Protein AF-Q46JU5-F1 (afdb_monomer)

Sequence (189 aa):
MKSEDKSQLNIKIDPQLLLKVKAKAIKSGKTLTAFVSELLERSSIQATSDIDILEQRLLRIEKLLNLKDNFHSDKEENSTQSNTIFSDSGAKKYGEVAKELFDLYRIKKKLSMEDALAELSTCLGNYDSQPELVFELLLGNHVLTGLEMTDAYRNGSCGMRSALSDWTNSSLEPLNEAFLNAVEVKNLV

Nearest PDB structures (foldseek):
  4roc-assembly1_A  TM=2.914E-01  e=5.282E+00  Homo sapiens
  7bqq-assembly1_A  TM=2.633E-01  e=4.713E+00  synthetic construct

Mean predicted aligned error: 19.03 Å

Solvent-accessible surface area (backbone atoms only — not comparable to full-atom values): 10827 Å² total; per-residue (Å²): 135,84,80,80,80,77,78,74,80,86,76,85,71,60,66,69,58,53,51,55,51,46,55,51,14,56,76,69,75,40,55,59,66,60,41,49,54,51,49,53,57,50,51,66,62,44,53,60,56,51,47,54,53,47,50,53,50,46,54,51,50,51,52,52,46,60,57,50,62,72,65,66,76,87,76,83,86,83,88,72,91,64,96,43,39,26,38,47,74,23,26,34,51,32,39,51,48,49,24,53,50,50,55,53,51,32,62,73,70,68,47,54,74,66,56,46,50,53,55,40,48,62,42,33,72,79,34,78,56,64,62,67,63,52,49,34,28,56,74,62,79,42,78,44,39,8,58,61,55,31,52,30,54,77,71,69,29,56,26,67,62,53,20,49,25,65,71,66,73,42,87,53,59,72,50,52,51,33,48,59,70,12,44,42,78,87,58,77,121

Structure (mmCIF, N/CA/C/O backbone):
data_AF-Q46JU5-F1
#
_entry.id   AF-Q46JU5-F1
#
loop_
_atom_site.group_PDB
_atom_site.id
_atom_site.type_symbol
_atom_site.label_atom_id
_atom_site.label_alt_id
_atom_site.label_comp_id
_atom_site.label_asym_id
_atom_site.label_entity_id
_atom_site.label_seq_id
_atom_site.pdbx_PDB_ins_code
_atom_site.Cartn_x
_atom_site.Cartn_y
_atom_site.Cartn_z
_atom_site.occupancy
_atom_site.B_iso_or_equiv
_atom_site.auth_seq_id
_atom_site.auth_comp_id
_atom_site.auth_asym_id
_atom_site.auth_atom_id
_atom_site.pdbx_PDB_model_num
ATOM 1 N N . MET A 1 1 ? 34.210 34.906 -60.507 1.00 40.97 1 MET A N 1
ATOM 2 C CA . MET A 1 1 ? 33.537 33.788 -59.810 1.00 40.97 1 MET A CA 1
ATOM 3 C C . MET A 1 1 ? 34.613 33.037 -59.043 1.00 40.97 1 MET A C 1
ATOM 5 O O . MET A 1 1 ? 35.547 32.569 -59.677 1.00 40.97 1 MET A O 1
ATOM 9 N N . LYS A 1 2 ? 34.578 33.059 -57.704 1.00 41.91 2 LYS A N 1
ATOM 10 C CA . LYS A 1 2 ? 35.543 32.331 -56.865 1.00 41.91 2 LYS A CA 1
ATOM 11 C C . LYS A 1 2 ? 35.083 30.878 -56.767 1.00 41.91 2 LYS A C 1
ATOM 13 O O . LYS A 1 2 ? 33.954 30.637 -56.357 1.00 41.91 2 LYS A O 1
ATOM 18 N N . SER A 1 3 ? 35.933 29.953 -57.189 1.00 46.91 3 SER A N 1
ATOM 19 C CA . SER A 1 3 ? 35.745 28.515 -57.012 1.00 46.91 3 SER A CA 1
ATOM 20 C C . SER A 1 3 ? 35.779 28.200 -55.517 1.00 46.91 3 SER A C 1
ATOM 22 O O . SER A 1 3 ? 36.738 28.570 -54.845 1.00 46.91 3 SER A O 1
ATOM 24 N N . GLU A 1 4 ? 34.734 27.573 -54.985 1.00 52.53 4 GLU A N 1
ATOM 25 C CA . GLU A 1 4 ? 34.752 27.040 -53.623 1.00 52.53 4 GLU A CA 1
ATOM 26 C C . GLU A 1 4 ? 35.799 25.924 -53.550 1.00 52.53 4 GLU A C 1
ATOM 28 O O . GLU A 1 4 ? 35.655 24.878 -54.191 1.00 52.53 4 GLU A O 1
ATOM 33 N N . ASP A 1 5 ? 36.872 26.162 -52.796 1.00 52.62 5 ASP A N 1
ATOM 34 C CA . ASP A 1 5 ? 37.862 25.143 -52.464 1.00 52.62 5 ASP A CA 1
ATOM 35 C C . ASP A 1 5 ? 37.171 24.030 -51.668 1.00 52.62 5 ASP A C 1
ATOM 37 O O . ASP A 1 5 ? 36.892 24.153 -50.473 1.00 52.62 5 ASP A O 1
ATOM 41 N N . LYS A 1 6 ? 36.866 22.919 -52.346 1.00 59.16 6 LYS A N 1
ATOM 42 C CA . LYS A 1 6 ? 36.399 21.684 -51.713 1.00 59.16 6 LYS A CA 1
ATOM 43 C C . LYS A 1 6 ? 37.540 21.123 -50.874 1.00 59.16 6 LYS A C 1
ATOM 45 O O . LYS A 1 6 ? 38.373 20.374 -51.379 1.00 59.16 6 LYS A O 1
ATOM 50 N N . SER A 1 7 ? 37.570 21.488 -49.597 1.00 57.09 7 SER A N 1
ATOM 51 C CA . SER A 1 7 ? 38.488 20.919 -48.614 1.00 57.09 7 SER A CA 1
ATOM 52 C C . SER A 1 7 ? 38.233 19.408 -48.531 1.00 57.09 7 SER A C 1
ATOM 54 O O . SER A 1 7 ? 37.231 18.957 -47.975 1.00 57.09 7 SER A O 1
ATOM 56 N N . GLN A 1 8 ? 39.081 18.612 -49.185 1.00 60.97 8 GLN A N 1
ATOM 57 C CA . GLN A 1 8 ? 38.982 17.157 -49.154 1.00 60.97 8 GLN A CA 1
ATOM 58 C C . GLN A 1 8 ? 39.322 16.690 -47.739 1.00 60.97 8 GLN A C 1
ATOM 60 O O . GLN A 1 8 ? 40.445 16.871 -47.268 1.00 60.97 8 GLN A O 1
ATOM 65 N N . LEU A 1 9 ? 38.347 16.095 -47.049 1.00 63.78 9 LEU A N 1
ATOM 66 C CA . LEU A 1 9 ? 38.566 15.476 -45.746 1.00 63.78 9 LEU A CA 1
ATOM 67 C C . LEU A 1 9 ? 39.611 14.364 -45.900 1.00 63.78 9 LEU A C 1
ATOM 69 O O . LEU A 1 9 ? 39.355 13.334 -46.525 1.00 63.78 9 LEU A O 1
ATOM 73 N N . ASN A 1 10 ? 40.801 14.577 -45.339 1.00 68.56 10 ASN A N 1
ATOM 74 C CA . ASN A 1 10 ? 41.878 13.595 -45.364 1.00 68.56 10 ASN A CA 1
ATOM 75 C C . ASN A 1 10 ? 41.636 12.542 -44.274 1.00 68.56 10 ASN A C 1
ATOM 77 O O . ASN A 1 10 ? 42.208 12.590 -43.184 1.00 68.56 10 ASN A O 1
ATOM 81 N N . ILE A 1 11 ? 40.710 11.625 -44.548 1.00 73.19 11 ILE A N 1
ATOM 82 C CA . ILE A 1 11 ? 40.324 10.569 -43.614 1.00 73.19 11 ILE A CA 1
ATOM 83 C C . ILE A 1 11 ? 41.297 9.404 -43.777 1.00 73.19 11 ILE A C 1
ATOM 85 O O . ILE A 1 11 ? 41.299 8.704 -44.790 1.00 73.19 11 ILE A O 1
ATOM 89 N N . LYS A 1 12 ? 42.114 9.164 -42.749 1.00 77.62 12 LYS A N 1
ATOM 90 C CA . LYS A 1 12 ? 42.921 7.945 -42.656 1.00 77.62 12 LYS A CA 1
ATOM 91 C C . LYS A 1 12 ? 42.034 6.806 -42.164 1.00 77.62 12 LYS A C 1
ATOM 93 O O . LYS A 1 12 ? 41.667 6.763 -40.995 1.00 77.62 12 LYS A O 1
ATOM 98 N N . ILE A 1 13 ? 41.686 5.895 -43.067 1.00 77.00 13 ILE A N 1
ATOM 99 C CA . ILE A 1 13 ? 40.949 4.671 -42.738 1.00 77.00 13 ILE A CA 1
ATOM 100 C C . ILE A 1 13 ? 41.967 3.563 -42.472 1.00 77.00 13 ILE A C 1
ATOM 102 O O . ILE A 1 13 ? 42.886 3.370 -43.269 1.00 77.00 13 ILE A O 1
ATOM 106 N N . ASP A 1 14 ? 41.791 2.823 -41.377 1.00 87.06 14 ASP A N 1
ATOM 107 C CA . ASP A 1 14 ? 42.589 1.628 -41.098 1.00 87.06 14 ASP A CA 1
ATOM 108 C C . ASP A 1 14 ? 42.509 0.640 -42.288 1.00 87.06 14 ASP A C 1
ATOM 110 O O . ASP A 1 14 ? 41.406 0.217 -42.666 1.00 87.06 14 ASP A O 1
ATOM 114 N N . PRO A 1 15 ? 43.646 0.252 -42.898 1.00 84.38 15 PRO A N 1
ATOM 115 C CA . PRO A 1 15 ? 43.666 -0.667 -44.033 1.00 84.38 15 PRO A CA 1
ATOM 116 C C . PRO A 1 15 ? 42.968 -2.002 -43.754 1.00 84.38 15 PRO A C 1
ATOM 118 O O . PRO A 1 15 ? 42.310 -2.549 -44.642 1.00 84.38 15 PRO A O 1
ATOM 121 N N . GLN A 1 16 ? 43.062 -2.519 -42.524 1.00 86.31 16 GLN A N 1
ATOM 122 C CA . GLN A 1 16 ? 42.419 -3.781 -42.147 1.00 86.31 16 GLN A CA 1
ATOM 123 C C . GLN A 1 16 ? 40.895 -3.647 -42.121 1.00 86.31 16 GLN A C 1
ATOM 125 O O . GLN A 1 16 ? 40.173 -4.531 -42.597 1.00 86.31 16 GLN A O 1
ATOM 130 N N . LEU A 1 17 ? 40.393 -2.517 -41.627 1.00 82.88 17 LEU A N 1
ATOM 131 C CA . LEU A 1 17 ? 38.973 -2.193 -41.668 1.00 82.88 17 LEU A CA 1
ATOM 132 C C . LEU A 1 17 ? 38.475 -2.065 -43.114 1.00 82.88 17 LEU A C 1
ATOM 134 O O . LEU A 1 17 ? 37.464 -2.672 -43.471 1.00 82.88 17 LEU A O 1
ATOM 138 N N . LEU A 1 18 ? 39.214 -1.356 -43.973 1.00 83.81 18 LEU A N 1
ATOM 139 C CA . LEU A 1 18 ? 38.848 -1.175 -45.380 1.00 83.81 18 LEU A CA 1
ATOM 140 C C . LEU A 1 18 ? 38.755 -2.512 -46.133 1.00 83.81 18 LEU A C 1
ATOM 142 O O . LEU A 1 18 ? 37.824 -2.718 -46.914 1.00 83.81 18 LEU A O 1
ATOM 146 N N . LEU A 1 19 ? 39.683 -3.440 -45.880 1.00 85.62 19 LEU A N 1
ATOM 147 C CA . LEU A 1 19 ? 39.658 -4.784 -46.465 1.00 85.62 19 LEU A CA 1
ATOM 148 C C . LEU A 1 19 ? 38.430 -5.583 -46.016 1.00 85.62 19 LEU A C 1
ATOM 150 O O . LEU A 1 19 ? 37.758 -6.201 -46.845 1.00 85.62 19 LEU A O 1
ATOM 154 N N . LYS A 1 20 ? 38.088 -5.530 -44.724 1.00 86.00 20 LYS A N 1
ATOM 155 C CA . LYS A 1 20 ? 36.900 -6.208 -44.183 1.00 86.00 20 LYS A CA 1
AT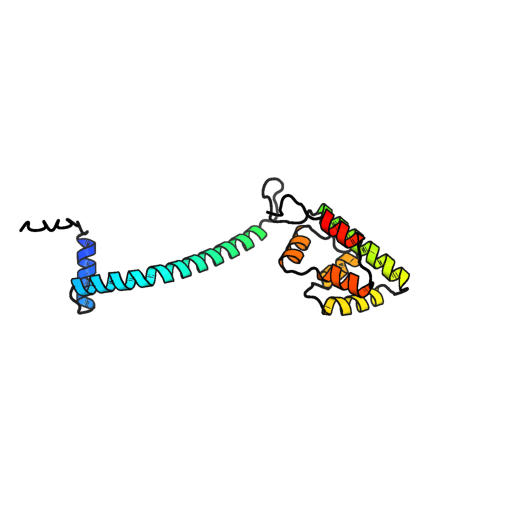OM 156 C C . LYS A 1 20 ? 35.606 -5.663 -44.785 1.00 86.00 20 LYS A C 1
ATOM 158 O O . LYS A 1 20 ? 34.723 -6.446 -45.135 1.00 86.00 20 LYS A O 1
ATOM 163 N N . VAL A 1 21 ? 35.494 -4.342 -44.934 1.00 84.81 21 VAL A N 1
ATOM 164 C CA . VAL A 1 21 ? 34.307 -3.706 -45.527 1.00 84.81 21 VAL A CA 1
ATOM 165 C C . VAL A 1 21 ? 34.204 -4.042 -47.017 1.00 84.81 21 VAL A C 1
ATOM 167 O O . VAL A 1 21 ? 33.133 -4.436 -47.469 1.00 84.81 21 VAL A O 1
ATOM 170 N N . LYS A 1 22 ? 35.314 -4.005 -47.767 1.00 84.62 22 LYS A N 1
ATOM 171 C CA . LYS A 1 22 ? 35.347 -4.430 -49.179 1.00 84.62 22 LYS A CA 1
ATOM 172 C C . LYS A 1 22 ? 34.913 -5.880 -49.361 1.00 84.62 22 LYS A C 1
ATOM 174 O O . LYS A 1 22 ? 34.081 -6.159 -50.218 1.00 84.62 22 LYS A O 1
ATOM 179 N N . ALA A 1 23 ? 35.417 -6.796 -48.537 1.00 86.25 23 ALA A N 1
ATOM 180 C CA . ALA A 1 23 ? 35.031 -8.203 -48.606 1.00 86.25 23 ALA A CA 1
ATOM 181 C C . ALA A 1 23 ? 33.529 -8.406 -48.341 1.00 86.25 23 ALA A C 1
ATOM 183 O O . ALA A 1 23 ? 32.884 -9.205 -49.019 1.00 86.25 23 ALA A O 1
ATOM 184 N N . LYS A 1 24 ? 32.950 -7.665 -47.387 1.00 85.00 24 LYS A N 1
ATOM 185 C CA . LYS A 1 24 ? 31.506 -7.699 -47.107 1.00 85.00 24 LYS A CA 1
ATOM 186 C C . LYS A 1 24 ? 30.670 -7.069 -48.232 1.00 85.00 24 LYS A C 1
ATOM 188 O O . LYS A 1 24 ? 29.631 -7.626 -48.582 1.00 85.00 24 LYS A O 1
ATOM 193 N N . ALA A 1 25 ? 31.138 -5.980 -48.840 1.00 86.56 25 ALA A N 1
ATOM 194 C CA . ALA A 1 25 ? 30.485 -5.358 -49.995 1.00 86.56 25 ALA A CA 1
ATOM 195 C C . ALA A 1 25 ? 30.438 -6.318 -51.199 1.00 86.56 25 ALA A C 1
ATOM 197 O O . ALA A 1 25 ? 29.382 -6.533 -51.787 1.00 86.56 25 ALA A O 1
ATOM 198 N N . ILE A 1 26 ? 31.551 -7.004 -51.484 1.00 85.06 26 ILE A N 1
ATOM 199 C CA . ILE A 1 26 ? 31.620 -8.020 -52.547 1.00 85.06 26 ILE A CA 1
ATOM 200 C C . ILE A 1 26 ? 30.669 -9.187 -52.254 1.00 85.06 26 ILE A C 1
ATOM 202 O O . ILE A 1 26 ? 29.898 -9.579 -53.124 1.00 85.06 26 ILE A O 1
ATOM 206 N N . LYS A 1 27 ? 30.666 -9.712 -51.019 1.00 85.88 27 LYS A N 1
ATOM 207 C CA . LYS A 1 27 ? 29.760 -10.805 -50.614 1.00 85.88 27 LYS A CA 1
ATOM 208 C C . LYS A 1 27 ? 28.276 -10.446 -50.725 1.00 85.88 27 LYS A C 1
ATOM 210 O O . LYS A 1 27 ? 27.457 -11.335 -50.908 1.00 85.88 27 LYS A O 1
ATOM 215 N N . SER A 1 28 ? 27.939 -9.167 -50.596 1.00 81.12 28 SER A N 1
ATOM 216 C CA . SER A 1 28 ? 26.569 -8.658 -50.735 1.00 81.12 28 SER A CA 1
ATOM 217 C C . SER A 1 28 ? 26.228 -8.208 -52.160 1.00 81.12 28 SER A C 1
ATOM 219 O O . SER A 1 28 ? 25.103 -7.776 -52.396 1.00 81.12 28 SER A O 1
ATOM 221 N N . GLY A 1 29 ? 27.166 -8.317 -53.110 1.00 87.06 29 GLY A N 1
ATOM 222 C CA . GLY A 1 29 ? 26.963 -7.943 -54.512 1.00 87.06 29 GLY A CA 1
ATOM 223 C C . GLY A 1 29 ? 26.845 -6.434 -54.753 1.00 87.06 29 GLY A C 1
ATOM 224 O O . GLY A 1 29 ? 26.346 -6.025 -55.798 1.00 87.06 29 GLY A O 1
ATOM 225 N N . LYS A 1 30 ? 27.272 -5.598 -53.797 1.00 84.88 30 LYS A N 1
ATOM 226 C CA . LYS A 1 30 ? 27.125 -4.135 -53.848 1.00 84.88 30 LYS A CA 1
ATOM 227 C C . LYS A 1 30 ? 28.470 -3.444 -54.054 1.00 84.88 30 LYS A C 1
ATOM 229 O O . LYS A 1 30 ? 29.525 -3.951 -53.668 1.00 84.88 30 LYS A O 1
ATOM 234 N N . THR A 1 31 ? 28.439 -2.246 -54.636 1.00 86.94 31 THR A N 1
ATOM 235 C CA . THR A 1 31 ? 29.620 -1.375 -54.664 1.00 86.94 31 THR A CA 1
ATOM 236 C C . THR A 1 31 ? 29.968 -0.931 -53.245 1.00 86.94 31 THR A C 1
ATOM 238 O O . THR A 1 31 ? 29.098 -0.816 -52.381 1.00 86.94 31 THR A O 1
ATOM 241 N N . LEU A 1 32 ? 31.254 -0.676 -52.987 1.00 82.12 32 LEU A N 1
ATOM 242 C CA . LEU A 1 32 ? 31.729 -0.280 -51.657 1.00 82.12 32 LEU A CA 1
ATOM 243 C C . LEU A 1 32 ? 31.001 0.965 -51.131 1.00 82.12 32 LEU A C 1
ATOM 245 O O . LEU A 1 32 ? 30.663 1.024 -49.955 1.00 82.12 32 LEU A O 1
ATOM 249 N N . THR A 1 33 ? 30.742 1.935 -52.007 1.00 83.75 33 THR A N 1
ATOM 250 C CA . THR A 1 33 ? 30.019 3.164 -51.675 1.00 83.75 33 THR A CA 1
ATOM 251 C C . THR A 1 33 ? 28.576 2.876 -51.283 1.00 83.75 33 THR A C 1
ATOM 253 O O . THR A 1 33 ? 28.163 3.294 -50.210 1.00 83.75 33 THR A O 1
ATOM 256 N N . ALA A 1 34 ? 27.844 2.093 -52.081 1.00 82.12 34 ALA A N 1
ATOM 257 C CA . ALA A 1 34 ? 26.463 1.722 -51.770 1.00 82.12 34 ALA A CA 1
ATOM 258 C C . ALA A 1 34 ? 26.362 0.914 -50.467 1.00 82.12 34 ALA A C 1
ATOM 260 O O . ALA A 1 34 ? 25.472 1.155 -49.658 1.00 82.12 34 ALA A O 1
ATOM 261 N N . PHE A 1 35 ? 27.303 -0.007 -50.237 1.00 86.12 35 PHE A N 1
ATOM 262 C CA . PHE A 1 35 ? 27.352 -0.801 -49.012 1.00 86.12 35 PHE A CA 1
ATOM 263 C C . PHE A 1 35 ? 27.611 0.065 -47.773 1.00 86.12 35 PHE A C 1
ATOM 265 O O . PHE A 1 35 ? 26.971 -0.131 -46.748 1.00 86.12 35 PHE A O 1
ATOM 272 N N . VAL A 1 36 ? 28.532 1.030 -47.857 1.00 82.62 36 VAL A N 1
ATOM 273 C CA . VAL A 1 36 ? 28.831 1.940 -46.741 1.00 82.62 36 VAL A CA 1
ATOM 274 C C . VAL A 1 36 ? 27.671 2.901 -46.485 1.00 82.62 36 VAL A C 1
ATOM 276 O O . VAL A 1 36 ? 27.310 3.085 -45.328 1.00 82.62 36 VAL A O 1
ATOM 279 N N . SER A 1 37 ? 27.058 3.465 -47.529 1.00 83.56 37 SER A N 1
ATOM 280 C CA . SER A 1 37 ? 25.881 4.334 -47.391 1.00 83.56 37 SER A CA 1
ATOM 281 C C . SER A 1 37 ? 24.721 3.612 -46.706 1.00 83.56 37 SER A C 1
ATOM 283 O O . SER A 1 37 ? 24.177 4.124 -45.735 1.00 83.56 37 SER A O 1
ATOM 285 N N . GLU A 1 38 ? 24.416 2.382 -47.122 1.00 80.62 38 GLU A N 1
ATOM 286 C CA . GLU A 1 38 ? 23.371 1.572 -46.489 1.00 80.62 38 GLU A CA 1
ATOM 287 C C . GLU A 1 38 ? 23.719 1.197 -45.041 1.00 80.62 38 GLU A C 1
ATOM 289 O O . GLU A 1 38 ? 22.843 1.146 -44.180 1.00 80.62 38 GLU A O 1
ATOM 294 N N . LEU A 1 39 ? 24.993 0.925 -44.748 1.00 81.50 39 LEU A N 1
ATOM 295 C CA . LEU A 1 39 ? 25.436 0.595 -43.393 1.00 81.50 39 LEU A CA 1
ATOM 296 C C . LEU A 1 39 ? 25.278 1.801 -42.459 1.00 81.50 39 LEU A C 1
ATOM 298 O O . LEU A 1 39 ? 24.794 1.631 -41.344 1.00 81.50 39 LEU A O 1
ATOM 302 N N . LEU A 1 40 ? 25.611 3.003 -42.939 1.00 78.69 40 LEU A N 1
ATOM 303 C CA . LEU A 1 40 ? 25.413 4.257 -42.211 1.00 78.69 40 LEU A CA 1
ATOM 304 C C . LEU A 1 40 ? 23.920 4.549 -41.982 1.00 78.69 40 LEU A C 1
ATOM 306 O O . LEU A 1 40 ? 23.529 4.833 -40.850 1.00 78.69 40 LEU A O 1
ATOM 310 N N . GLU A 1 41 ? 23.080 4.384 -43.007 1.00 77.06 41 GLU A N 1
ATOM 311 C CA . GLU A 1 41 ? 21.622 4.553 -42.904 1.00 77.06 41 GLU A CA 1
ATOM 312 C C . GLU A 1 41 ? 20.986 3.558 -41.923 1.00 77.06 41 GLU A C 1
ATOM 314 O O . GLU A 1 41 ? 20.195 3.952 -41.067 1.00 77.06 41 GLU A O 1
ATOM 319 N N . ARG A 1 42 ? 21.377 2.277 -41.969 1.00 68.06 42 ARG A N 1
ATOM 320 C CA . ARG A 1 42 ? 20.890 1.263 -41.018 1.00 68.06 42 ARG A CA 1
ATOM 321 C C . ARG A 1 42 ? 21.351 1.544 -39.592 1.00 68.06 42 ARG A C 1
ATOM 323 O O . ARG A 1 42 ? 20.547 1.451 -38.670 1.00 68.06 42 ARG A O 1
ATOM 330 N N . SER A 1 43 ? 22.615 1.926 -39.399 1.00 60.53 43 SER A N 1
ATOM 331 C CA . SER A 1 43 ? 23.149 2.223 -38.063 1.00 60.53 43 SER A CA 1
ATOM 332 C C . SER A 1 43 ? 22.481 3.431 -37.395 1.00 60.53 43 SER A C 1
ATOM 334 O O . SER A 1 43 ? 22.349 3.445 -36.175 1.00 60.53 43 SER A O 1
ATOM 336 N N . SER A 1 44 ? 21.982 4.397 -38.177 1.00 56.22 44 SER A N 1
ATOM 337 C CA . SER A 1 44 ? 21.218 5.539 -37.658 1.00 56.22 44 SER A CA 1
ATOM 338 C C . SER A 1 44 ? 19.849 5.147 -37.092 1.00 56.22 44 SER A C 1
ATOM 340 O O . SER A 1 44 ? 19.355 5.829 -36.201 1.00 56.22 44 SER A O 1
ATOM 342 N N . ILE A 1 45 ? 19.225 4.089 -37.616 1.00 53.88 45 ILE A N 1
ATOM 343 C CA . ILE A 1 45 ? 17.891 3.624 -37.194 1.00 53.88 45 ILE A CA 1
ATOM 344 C C . ILE A 1 45 ? 18.009 2.648 -36.014 1.00 53.88 45 ILE A C 1
ATOM 346 O O . ILE A 1 45 ? 17.108 2.545 -35.190 1.00 53.88 45 ILE A O 1
ATOM 350 N N . GLN A 1 46 ? 19.138 1.943 -35.920 1.00 53.41 46 GLN A N 1
ATOM 351 C CA . GLN A 1 46 ? 19.370 0.902 -34.921 1.00 53.41 46 GLN A CA 1
ATOM 352 C C . GLN A 1 46 ? 19.901 1.450 -33.590 1.00 53.41 46 GLN A C 1
ATOM 354 O O . GLN A 1 46 ? 19.647 0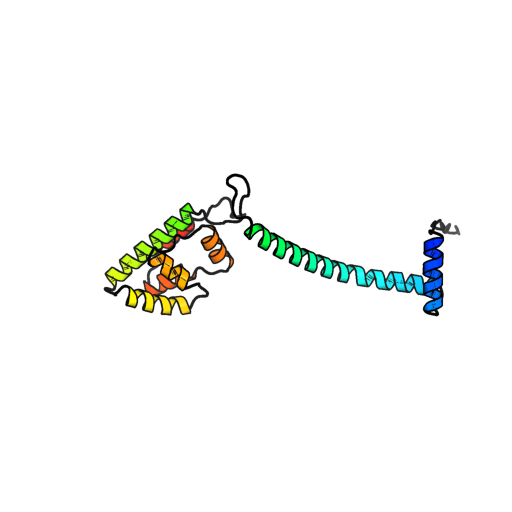.866 -32.542 1.00 53.41 46 GLN A O 1
ATOM 359 N N . ALA A 1 47 ? 20.577 2.606 -33.610 1.00 55.28 47 ALA A N 1
ATOM 360 C CA . ALA A 1 47 ? 21.093 3.239 -32.399 1.00 55.28 47 ALA A CA 1
ATOM 361 C C . ALA A 1 47 ? 19.983 3.578 -31.390 1.00 55.28 47 ALA A C 1
ATOM 363 O O . ALA A 1 47 ? 20.169 3.355 -30.202 1.00 55.28 47 ALA A O 1
ATOM 364 N N . THR A 1 48 ? 18.822 4.060 -31.840 1.00 57.88 48 THR A N 1
ATOM 365 C CA . THR A 1 48 ? 17.701 4.385 -30.942 1.00 57.88 48 THR A CA 1
ATOM 366 C C . THR A 1 48 ? 17.056 3.130 -30.360 1.00 57.88 48 THR A C 1
ATOM 368 O O . THR A 1 48 ? 16.856 3.058 -29.154 1.00 57.88 48 THR A O 1
ATOM 371 N N . SER A 1 49 ? 16.825 2.095 -31.176 1.00 60.88 49 SER A N 1
ATOM 372 C CA . SER A 1 49 ? 16.251 0.835 -30.684 1.00 60.88 49 SER A CA 1
ATOM 373 C C . SER A 1 49 ? 17.190 0.078 -29.744 1.00 60.88 49 SER A C 1
ATOM 375 O O . SER A 1 49 ? 16.741 -0.549 -28.790 1.00 60.88 49 SER A O 1
ATOM 377 N N . ASP A 1 50 ? 18.498 0.120 -30.006 1.00 61.16 50 ASP A N 1
ATOM 378 C CA . ASP A 1 50 ? 19.488 -0.540 -29.155 1.00 61.16 50 ASP A CA 1
ATOM 379 C C . ASP A 1 50 ? 19.651 0.198 -27.820 1.00 61.16 50 ASP A C 1
ATOM 381 O O . ASP A 1 50 ? 19.850 -0.461 -26.799 1.00 61.16 50 ASP A O 1
ATOM 385 N N . ILE A 1 51 ? 19.505 1.532 -27.804 1.00 68.81 51 ILE A N 1
ATOM 386 C CA . ILE A 1 51 ? 19.439 2.333 -26.571 1.00 68.81 51 ILE A CA 1
ATOM 387 C C . ILE A 1 51 ? 18.219 1.924 -25.744 1.00 68.81 51 ILE A C 1
ATOM 389 O O . ILE A 1 51 ? 18.393 1.600 -24.574 1.00 68.81 51 ILE A O 1
ATOM 393 N N . ASP A 1 52 ? 17.032 1.813 -26.343 1.00 69.38 52 ASP A N 1
ATOM 394 C CA . ASP A 1 52 ? 15.823 1.388 -25.622 1.00 69.38 52 ASP A CA 1
ATOM 395 C C . ASP A 1 52 ? 15.976 -0.028 -25.032 1.00 69.38 52 ASP A C 1
ATOM 397 O O . ASP A 1 52 ? 15.569 -0.310 -23.903 1.00 69.38 52 ASP A O 1
ATOM 401 N N . ILE A 1 53 ? 16.609 -0.944 -25.774 1.00 74.88 53 ILE A N 1
ATOM 402 C CA . ILE A 1 53 ? 16.900 -2.304 -25.297 1.00 74.88 53 ILE A CA 1
ATOM 403 C C . ILE A 1 53 ? 17.931 -2.275 -24.162 1.00 74.88 53 ILE A C 1
ATOM 405 O O . ILE A 1 53 ? 17.808 -3.034 -23.197 1.00 74.88 53 ILE A O 1
ATOM 409 N N . LEU A 1 54 ? 18.957 -1.430 -24.263 1.00 71.06 54 LEU A N 1
ATOM 410 C CA . LEU A 1 54 ? 19.961 -1.239 -23.218 1.00 71.06 54 LEU A CA 1
ATOM 411 C C . LEU A 1 54 ? 19.333 -0.648 -21.959 1.00 71.06 54 LEU A C 1
ATOM 413 O O . LEU A 1 54 ? 19.562 -1.201 -20.889 1.00 71.06 54 LEU A O 1
ATOM 417 N N . GLU A 1 55 ? 18.487 0.372 -22.082 1.00 71.81 55 GLU A N 1
ATOM 418 C CA . GLU A 1 55 ? 17.730 0.965 -20.977 1.00 71.81 55 GLU A CA 1
ATOM 419 C C . GLU A 1 55 ? 16.817 -0.064 -20.312 1.00 71.81 55 GLU A C 1
ATOM 421 O O . GLU A 1 55 ? 16.851 -0.219 -19.095 1.00 71.81 55 GLU A O 1
ATOM 426 N N . GLN A 1 56 ? 16.074 -0.862 -21.086 1.00 69.50 56 GLN A N 1
ATOM 427 C CA . GLN A 1 56 ? 15.246 -1.937 -20.531 1.00 69.50 56 GLN A CA 1
ATOM 428 C C . GLN A 1 56 ? 16.068 -3.015 -19.817 1.00 69.50 56 GLN A C 1
ATOM 430 O O . GLN A 1 56 ? 15.632 -3.571 -18.803 1.00 69.50 56 GLN A O 1
ATOM 435 N N . ARG A 1 57 ? 17.256 -3.346 -20.334 1.00 77.00 57 ARG A N 1
ATOM 436 C CA . ARG A 1 57 ? 18.174 -4.283 -19.672 1.00 77.00 57 ARG A CA 1
ATOM 437 C C . ARG A 1 57 ? 18.763 -3.680 -18.404 1.00 77.00 57 ARG A C 1
ATOM 439 O O . ARG A 1 57 ? 18.888 -4.410 -17.424 1.00 77.00 57 ARG A O 1
ATOM 446 N N . LEU A 1 58 ? 19.071 -2.388 -18.405 1.00 76.62 58 LEU A N 1
ATOM 447 C CA . LEU A 1 58 ? 19.590 -1.659 -17.252 1.00 76.62 58 LEU A CA 1
ATOM 448 C C . LEU A 1 58 ? 18.526 -1.584 -16.151 1.00 76.62 58 LEU A C 1
ATOM 450 O O . LEU A 1 58 ? 18.791 -2.026 -15.043 1.00 76.62 58 LEU A O 1
ATOM 454 N N . LEU A 1 59 ? 17.283 -1.241 -16.499 1.00 6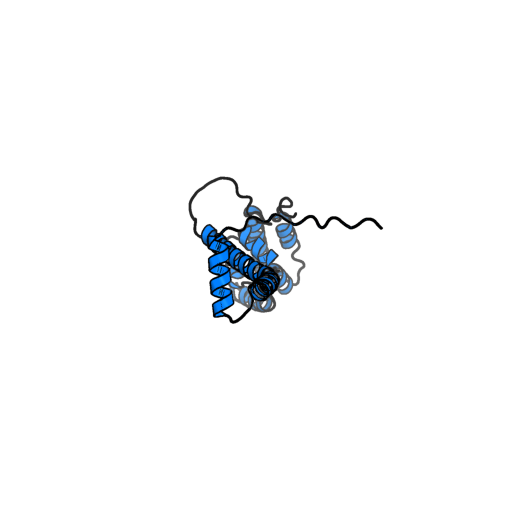9.88 59 LEU A N 1
ATOM 455 C CA . LEU A 1 59 ? 16.111 -1.302 -15.615 1.00 69.88 59 LEU A CA 1
ATOM 456 C C . LEU A 1 59 ? 15.879 -2.696 -15.015 1.00 69.88 59 LEU A C 1
ATOM 458 O O . LEU A 1 59 ? 15.521 -2.825 -13.845 1.00 69.88 59 LEU A O 1
ATOM 462 N N . ARG A 1 60 ? 16.064 -3.771 -15.794 1.00 77.12 60 ARG A N 1
ATOM 463 C CA . ARG A 1 60 ? 15.975 -5.145 -15.262 1.00 77.12 60 ARG A CA 1
ATOM 464 C C . ARG A 1 60 ? 17.111 -5.462 -14.295 1.00 77.12 60 ARG A C 1
ATOM 466 O O . ARG A 1 60 ? 16.864 -6.130 -13.294 1.00 77.12 60 ARG A O 1
ATOM 473 N N . ILE A 1 61 ? 18.329 -5.019 -14.597 1.00 76.06 61 ILE A N 1
ATOM 474 C CA . ILE A 1 61 ? 19.499 -5.220 -13.736 1.00 76.06 61 ILE A CA 1
ATOM 475 C C . ILE A 1 61 ? 19.350 -4.415 -12.442 1.00 76.06 61 ILE A C 1
ATOM 477 O O . ILE A 1 61 ? 19.570 -4.976 -11.379 1.00 76.06 61 ILE A O 1
ATOM 481 N N . GLU A 1 62 ? 18.899 -3.164 -12.504 1.00 70.25 62 GLU A N 1
ATOM 482 C CA . GLU A 1 62 ? 18.601 -2.333 -11.332 1.00 70.25 62 GLU A CA 1
ATOM 483 C C . GLU A 1 62 ? 17.508 -2.949 -10.462 1.00 70.25 62 GLU A C 1
ATOM 485 O O . GLU A 1 62 ? 17.681 -3.057 -9.254 1.00 70.25 62 GLU A O 1
ATOM 490 N N . LYS A 1 63 ? 16.413 -3.447 -11.055 1.00 71.25 63 LYS A N 1
ATOM 491 C CA . LYS A 1 63 ? 15.391 -4.189 -10.299 1.00 71.25 63 LYS A CA 1
ATOM 492 C C . LYS A 1 63 ? 15.969 -5.428 -9.620 1.00 71.25 63 LYS A C 1
ATOM 494 O O . LYS A 1 63 ? 15.641 -5.692 -8.471 1.00 71.25 63 LYS A O 1
ATOM 499 N N . LEU A 1 64 ? 16.825 -6.184 -10.308 1.00 70.50 64 LEU A N 1
ATOM 500 C CA . LEU A 1 64 ? 17.484 -7.360 -9.733 1.00 70.50 64 LEU A CA 1
ATOM 501 C C . LEU A 1 64 ? 18.485 -6.995 -8.632 1.00 70.50 64 LEU A C 1
ATOM 503 O O . LEU A 1 64 ? 18.607 -7.753 -7.678 1.00 70.50 64 LEU A O 1
ATOM 507 N N . LEU A 1 65 ? 19.183 -5.866 -8.748 1.00 67.69 65 LEU A N 1
ATOM 508 C CA . LEU A 1 65 ? 20.103 -5.368 -7.726 1.00 67.69 65 LEU A CA 1
ATOM 509 C C . LEU A 1 65 ? 19.346 -4.838 -6.508 1.00 67.69 65 LEU A C 1
ATOM 511 O O . LEU A 1 65 ? 19.647 -5.285 -5.413 1.00 67.69 65 LEU A O 1
ATOM 515 N N . ASN A 1 66 ? 18.281 -4.052 -6.687 1.00 61.81 66 ASN A N 1
ATOM 516 C CA . ASN A 1 66 ? 17.402 -3.629 -5.589 1.00 61.81 66 ASN A CA 1
ATOM 517 C C . ASN A 1 66 ? 16.731 -4.823 -4.886 1.00 61.81 66 ASN A C 1
ATOM 519 O O . ASN A 1 66 ? 16.512 -4.795 -3.682 1.00 61.81 66 ASN A O 1
ATOM 523 N N . LEU A 1 67 ? 16.430 -5.905 -5.614 1.00 56.16 67 LEU A N 1
ATOM 524 C CA . LEU A 1 67 ? 15.963 -7.159 -5.012 1.00 56.16 67 LEU A CA 1
ATOM 525 C C . LEU A 1 67 ? 17.083 -7.926 -4.296 1.00 56.16 67 LEU A C 1
ATOM 527 O O . LEU A 1 67 ? 16.793 -8.678 -3.373 1.00 56.16 67 LEU A O 1
ATOM 531 N N . LYS A 1 68 ? 18.345 -7.765 -4.710 1.00 50.84 68 LYS A N 1
ATOM 532 C CA . LYS A 1 68 ? 19.508 -8.414 -4.090 1.00 50.84 68 LYS A CA 1
ATOM 533 C C . LYS A 1 68 ? 20.022 -7.646 -2.870 1.00 50.84 68 LYS A C 1
ATOM 535 O O . LYS A 1 68 ? 20.498 -8.280 -1.933 1.00 50.84 68 LYS A O 1
ATOM 540 N N . ASP A 1 69 ? 19.853 -6.329 -2.842 1.00 50.12 69 ASP A N 1
ATOM 541 C CA . ASP A 1 69 ? 20.116 -5.488 -1.672 1.00 50.12 69 ASP A CA 1
ATOM 542 C C . ASP A 1 69 ? 19.109 -5.775 -0.543 1.00 50.12 69 ASP A C 1
ATOM 544 O O . ASP A 1 69 ? 19.463 -5.693 0.629 1.00 50.12 69 ASP A O 1
ATOM 548 N N . ASN A 1 70 ? 17.919 -6.295 -0.874 1.00 46.41 70 ASN A N 1
ATOM 549 C CA . ASN A 1 70 ? 16.973 -6.861 0.099 1.00 46.41 70 ASN A CA 1
ATOM 550 C C . ASN A 1 70 ? 17.387 -8.244 0.659 1.00 46.41 70 ASN A C 1
ATOM 552 O O . ASN A 1 70 ? 16.675 -8.795 1.495 1.00 46.41 70 ASN A O 1
ATOM 556 N N . PHE A 1 71 ? 18.513 -8.825 0.219 1.00 44.38 71 PHE A N 1
ATOM 557 C CA . PHE A 1 71 ? 19.050 -10.095 0.740 1.00 44.38 71 PHE A CA 1
ATOM 558 C C . PHE A 1 71 ? 20.321 -9.942 1.587 1.00 44.38 71 PHE A C 1
ATOM 560 O O . PHE A 1 71 ? 20.820 -10.946 2.101 1.00 44.38 71 PHE A O 1
ATOM 567 N N . HIS A 1 72 ? 20.830 -8.725 1.802 1.00 39.56 72 HIS A N 1
ATOM 568 C CA . HIS A 1 72 ? 21.830 -8.488 2.844 1.00 39.56 72 HIS A CA 1
ATOM 569 C C . HIS A 1 72 ? 21.153 -8.108 4.161 1.00 39.56 72 HIS A C 1
ATOM 571 O O . HIS A 1 72 ? 21.198 -6.970 4.617 1.00 39.56 72 HIS A O 1
ATOM 577 N N . SER A 1 73 ? 20.552 -9.123 4.787 1.00 45.41 73 SER A N 1
ATOM 578 C CA . SER A 1 73 ? 20.417 -9.130 6.240 1.00 45.41 73 SER A CA 1
ATOM 579 C C . SER A 1 73 ? 21.817 -9.147 6.857 1.00 45.41 73 SER A C 1
ATOM 581 O O . SER A 1 73 ? 22.712 -9.848 6.376 1.00 45.41 73 SER A O 1
ATOM 583 N N . ASP A 1 74 ? 21.950 -8.386 7.937 1.00 44.44 74 ASP A N 1
ATOM 584 C CA . ASP A 1 74 ? 23.036 -8.400 8.913 1.00 44.44 74 ASP A CA 1
ATOM 585 C C . ASP A 1 74 ? 24.268 -7.559 8.547 1.00 44.44 74 ASP A C 1
ATOM 587 O O . ASP A 1 74 ? 25.343 -8.070 8.224 1.00 44.44 74 ASP A O 1
ATOM 591 N N . LYS A 1 75 ? 24.140 -6.240 8.727 1.00 38.16 75 LYS A N 1
ATOM 592 C CA . LYS A 1 75 ? 25.077 -5.494 9.580 1.00 38.16 75 LYS A CA 1
ATOM 593 C C . LYS A 1 75 ? 24.507 -4.148 10.008 1.00 38.16 75 LYS A C 1
ATOM 595 O O . LYS A 1 75 ? 24.003 -3.372 9.206 1.00 38.16 75 LYS A O 1
ATOM 600 N N . GLU A 1 76 ? 24.606 -3.945 11.311 1.00 40.75 76 GLU A N 1
ATOM 601 C CA . GLU A 1 76 ? 24.285 -2.743 12.057 1.00 40.75 76 GLU A CA 1
ATOM 602 C C . GLU A 1 76 ? 24.908 -1.473 11.465 1.00 40.75 76 GLU A C 1
ATOM 604 O O . GLU A 1 76 ? 26.026 -1.475 10.953 1.00 40.75 76 GLU A O 1
ATOM 609 N N . GLU A 1 77 ? 24.162 -0.392 11.682 1.00 47.38 77 GLU A N 1
ATOM 610 C CA . GLU A 1 77 ? 24.616 0.986 11.834 1.00 47.38 77 GLU A CA 1
ATOM 611 C C . GLU A 1 77 ? 25.261 1.701 10.631 1.00 47.38 77 GLU A C 1
ATOM 613 O O . GLU A 1 77 ? 26.417 1.514 10.259 1.00 47.38 77 GLU A O 1
ATOM 618 N N . ASN A 1 78 ? 24.504 2.721 10.213 1.00 38.84 78 ASN A N 1
ATOM 619 C CA . ASN A 1 78 ? 24.902 3.985 9.596 1.00 38.84 78 ASN A CA 1
ATOM 620 C C . ASN A 1 78 ? 24.682 4.134 8.087 1.00 38.84 78 ASN A C 1
ATOM 622 O O . ASN A 1 78 ? 25.348 3.548 7.240 1.00 38.84 78 ASN A O 1
ATOM 626 N N . SER A 1 79 ? 23.844 5.130 7.791 1.00 39.34 79 SER A N 1
ATOM 627 C CA . SER A 1 79 ? 23.785 5.886 6.539 1.00 39.34 79 SER A CA 1
ATOM 628 C C . SER A 1 79 ? 23.292 5.137 5.306 1.00 39.34 79 SER A C 1
ATOM 630 O O . SER A 1 79 ? 23.995 4.947 4.321 1.00 39.34 79 SER A O 1
ATOM 632 N N . THR A 1 80 ? 21.997 4.866 5.276 1.00 36.62 80 THR A N 1
ATOM 633 C CA . THR A 1 80 ? 21.245 5.127 4.049 1.00 36.62 80 THR A CA 1
ATOM 634 C C . THR A 1 80 ? 19.883 5.623 4.470 1.00 36.62 80 THR A C 1
ATOM 636 O O . THR A 1 80 ? 19.146 4.953 5.184 1.00 36.62 80 THR A O 1
ATOM 639 N N . GLN A 1 81 ? 19.606 6.864 4.102 1.00 45.69 81 GLN A N 1
ATOM 640 C CA . GLN A 1 81 ? 18.315 7.517 4.215 1.00 45.69 81 GLN A CA 1
ATOM 641 C C . GLN A 1 81 ? 17.359 6.717 3.322 1.00 45.69 81 GLN A C 1
ATOM 643 O O . GLN A 1 81 ? 17.204 6.998 2.136 1.00 45.69 81 GLN A O 1
ATOM 648 N N . SER A 1 82 ? 16.863 5.597 3.849 1.00 44.84 82 SER A N 1
ATOM 649 C CA . SER A 1 82 ? 15.952 4.732 3.124 1.00 44.84 82 SER A CA 1
ATOM 650 C C . SER A 1 82 ? 14.649 5.495 2.956 1.00 44.84 82 SER A C 1
ATOM 652 O O . SER A 1 82 ? 14.276 6.319 3.787 1.00 44.84 82 SER A O 1
ATOM 654 N N . ASN A 1 83 ? 14.017 5.258 1.823 1.00 59.81 83 ASN A N 1
ATOM 655 C CA . ASN A 1 83 ? 12.948 6.028 1.219 1.00 59.81 83 ASN A CA 1
ATOM 656 C C . ASN A 1 83 ? 11.615 5.893 1.996 1.00 59.81 83 ASN A C 1
ATOM 658 O O . ASN A 1 83 ? 10.588 5.602 1.385 1.00 59.81 83 ASN A O 1
ATOM 662 N N . THR A 1 84 ? 11.627 6.013 3.324 1.00 63.09 84 THR A N 1
ATOM 663 C CA . THR A 1 84 ? 10.497 5.820 4.235 1.00 63.09 84 THR A CA 1
ATOM 664 C C . THR A 1 84 ? 9.868 7.169 4.564 1.00 63.09 84 THR A C 1
ATOM 666 O O . THR A 1 84 ? 10.502 8.053 5.138 1.00 63.09 84 THR A O 1
ATOM 669 N N . ILE A 1 85 ? 8.605 7.342 4.175 1.00 72.94 85 ILE A N 1
ATOM 670 C CA . ILE A 1 85 ? 7.807 8.551 4.441 1.00 72.94 85 ILE A CA 1
ATOM 671 C C . ILE A 1 85 ? 7.399 8.598 5.921 1.00 72.94 85 ILE A C 1
ATOM 673 O O . ILE A 1 85 ? 7.213 9.674 6.489 1.00 72.94 85 ILE A O 1
ATOM 677 N N . PHE A 1 86 ? 7.281 7.427 6.548 1.00 78.31 86 PHE A N 1
ATOM 678 C CA . PHE A 1 86 ? 6.879 7.268 7.939 1.00 78.31 86 PHE A CA 1
ATOM 679 C C . PHE A 1 86 ? 8.035 6.755 8.791 1.00 78.31 86 PHE A C 1
ATOM 681 O O . PHE A 1 86 ? 8.804 5.900 8.353 1.00 78.31 86 PHE A O 1
ATOM 688 N N . SER A 1 87 ? 8.119 7.245 10.028 1.00 80.31 87 SER A N 1
ATOM 689 C CA . SER A 1 87 ? 9.036 6.694 11.030 1.00 80.31 87 SER A CA 1
ATOM 690 C C . SER A 1 87 ? 8.476 5.396 11.616 1.00 80.31 87 SER A C 1
ATOM 692 O O . SER A 1 87 ? 7.269 5.295 11.840 1.00 80.31 87 SER A O 1
ATOM 694 N N . ASP A 1 88 ? 9.334 4.435 11.967 1.00 79.62 88 ASP A N 1
ATOM 695 C CA . ASP A 1 88 ? 8.900 3.205 12.655 1.00 79.62 88 ASP A CA 1
ATOM 696 C C . ASP A 1 88 ? 8.201 3.510 13.987 1.00 79.62 88 ASP A C 1
ATOM 698 O O . ASP A 1 88 ? 7.208 2.883 14.355 1.00 79.62 88 ASP A O 1
ATOM 702 N N . SER A 1 89 ? 8.673 4.539 14.697 1.00 80.25 89 SER A N 1
ATOM 703 C CA . SER A 1 89 ? 8.049 4.993 15.943 1.00 80.25 89 SER A CA 1
ATOM 704 C C . SER A 1 89 ? 6.642 5.566 15.729 1.00 80.25 89 SER A C 1
ATOM 706 O O . SER A 1 89 ? 5.769 5.404 16.583 1.00 80.25 89 SER A O 1
ATOM 708 N N . GLY A 1 90 ? 6.414 6.220 14.588 1.00 78.56 90 GLY A N 1
ATOM 709 C CA . GLY A 1 90 ? 5.128 6.770 14.184 1.00 78.56 90 GLY A CA 1
ATOM 710 C C . GLY A 1 90 ? 4.171 5.685 13.706 1.00 78.56 90 GLY A C 1
ATOM 711 O O . GLY A 1 90 ? 3.022 5.660 14.140 1.00 78.56 90 GLY A O 1
ATOM 712 N N . ALA A 1 91 ? 4.660 4.750 12.890 1.00 82.19 91 ALA A N 1
ATOM 713 C CA . ALA A 1 91 ? 3.898 3.594 12.429 1.00 82.19 91 ALA A CA 1
ATOM 714 C C . ALA A 1 91 ? 3.420 2.726 13.600 1.00 82.19 91 ALA A C 1
ATOM 716 O O . ALA A 1 91 ? 2.244 2.364 13.664 1.00 82.19 91 ALA A O 1
ATOM 717 N N . LYS A 1 92 ? 4.284 2.500 14.597 1.00 83.75 92 LYS A N 1
ATOM 718 C CA . LYS A 1 92 ? 3.907 1.804 15.829 1.00 83.75 92 LYS A CA 1
ATOM 719 C C . LYS A 1 92 ? 2.768 2.509 16.570 1.00 83.75 92 LYS A C 1
ATOM 721 O O . LYS A 1 92 ? 1.772 1.870 16.896 1.00 83.75 92 LYS A O 1
ATOM 726 N N . LYS A 1 93 ? 2.877 3.826 16.791 1.00 83.19 93 LYS A N 1
ATOM 727 C CA . LYS A 1 93 ? 1.814 4.619 17.439 1.00 83.19 93 LYS A CA 1
ATOM 728 C C . LYS A 1 93 ? 0.512 4.596 16.645 1.00 83.19 93 LYS A C 1
ATOM 730 O O . LYS A 1 93 ? -0.561 4.511 17.228 1.00 83.19 93 LYS A O 1
ATOM 735 N N . TYR A 1 94 ? 0.597 4.660 15.320 1.00 83.56 94 TYR A N 1
ATOM 736 C CA . TYR A 1 94 ? -0.564 4.548 14.445 1.00 83.56 94 TYR A CA 1
ATOM 737 C C . TYR A 1 94 ? -1.264 3.189 14.604 1.00 83.56 94 TYR A C 1
ATOM 739 O O . TYR A 1 94 ? -2.488 3.142 14.728 1.00 83.56 94 TYR A O 1
ATOM 747 N N . GLY A 1 95 ? -0.493 2.101 14.684 1.00 82.81 95 GLY A N 1
ATOM 748 C CA . GLY A 1 95 ? -1.016 0.765 14.964 1.00 82.81 95 GLY A CA 1
ATOM 749 C C . GLY A 1 95 ? -1.676 0.643 16.341 1.00 82.81 95 GLY A C 1
ATOM 750 O O . GLY A 1 95 ? -2.773 0.098 16.454 1.00 82.81 95 GLY A O 1
ATOM 751 N N . GLU A 1 96 ? -1.050 1.207 17.376 1.00 84.12 96 GLU A N 1
ATOM 752 C CA . GLU A 1 96 ? -1.601 1.250 18.739 1.00 84.12 96 GLU A CA 1
ATOM 753 C C . GLU A 1 96 ? -2.941 2.000 18.780 1.00 84.12 96 GLU A C 1
ATOM 755 O O . GLU A 1 96 ? -3.931 1.470 19.283 1.00 84.12 96 GLU A O 1
ATOM 760 N N . VAL A 1 97 ? -3.014 3.182 18.161 1.00 84.31 97 VAL A N 1
ATOM 761 C CA . VAL A 1 97 ? -4.250 3.978 18.081 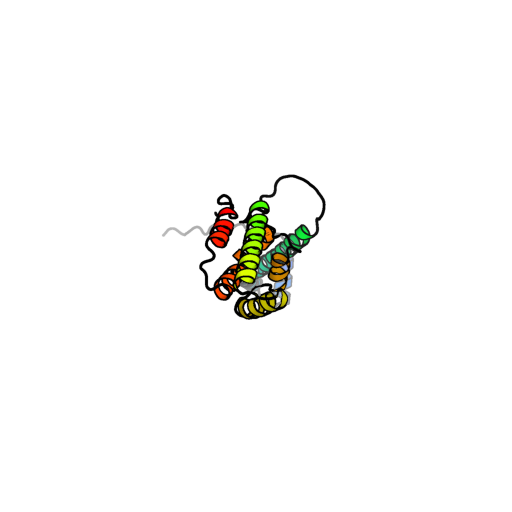1.00 84.31 97 VAL A CA 1
ATOM 762 C C . VAL A 1 97 ? -5.341 3.247 17.291 1.00 84.31 97 VAL A C 1
ATOM 764 O O . VAL A 1 97 ? -6.508 3.272 17.684 1.00 84.31 97 VAL A O 1
ATOM 767 N N . ALA A 1 98 ? -4.990 2.562 16.198 1.00 84.00 98 ALA A N 1
ATOM 768 C CA . ALA A 1 98 ? -5.945 1.756 15.435 1.00 84.00 98 ALA A CA 1
ATOM 769 C C . ALA A 1 98 ? -6.542 0.623 16.286 1.00 84.00 98 ALA A C 1
ATOM 771 O O . ALA A 1 98 ? -7.759 0.415 16.267 1.00 84.00 98 ALA A O 1
ATOM 772 N N . LYS A 1 99 ? -5.705 -0.064 17.071 1.00 85.56 99 LYS A N 1
ATOM 773 C CA . LYS A 1 99 ? -6.135 -1.118 17.993 1.00 85.56 99 LYS A CA 1
ATOM 774 C C . LYS A 1 99 ? -7.037 -0.580 19.103 1.00 85.56 99 LYS A C 1
ATOM 776 O O . LYS A 1 99 ? -8.108 -1.136 19.336 1.00 85.56 99 LYS A O 1
ATOM 781 N N . GLU A 1 100 ? -6.649 0.516 19.751 1.00 85.62 100 GLU A N 1
ATOM 782 C CA . GLU A 1 100 ? -7.455 1.145 20.805 1.00 85.62 100 GLU A CA 1
ATOM 783 C C . GLU A 1 100 ? -8.834 1.572 20.291 1.00 85.62 100 GLU A C 1
ATOM 785 O O . GLU A 1 100 ? -9.851 1.328 20.945 1.00 85.62 100 GLU A O 1
ATOM 790 N N . LEU A 1 101 ? -8.890 2.161 19.093 1.00 83.06 101 LEU A N 1
ATOM 791 C CA . LEU A 1 101 ? -10.151 2.530 18.455 1.00 83.06 101 LEU A CA 1
ATOM 792 C C . LEU A 1 101 ? -10.994 1.293 18.145 1.00 83.06 101 LEU A C 1
ATOM 794 O O . LEU A 1 101 ? -12.185 1.278 18.459 1.00 83.06 101 LEU A O 1
ATOM 798 N N . PHE A 1 102 ? -10.399 0.243 17.584 1.00 85.00 102 PHE A N 1
ATOM 799 C CA . PHE A 1 102 ? -11.112 -1.002 17.309 1.00 85.00 102 PHE A CA 1
ATOM 800 C C . PHE A 1 102 ? -11.712 -1.614 18.580 1.00 85.00 102 PHE A C 1
ATOM 802 O O . PHE A 1 102 ? -12.904 -1.928 18.603 1.00 85.00 102 PHE A O 1
ATOM 809 N N . ASP A 1 103 ? -10.936 -1.705 19.661 1.00 85.00 103 ASP A N 1
ATOM 810 C CA . ASP A 1 103 ? -11.414 -2.221 20.943 1.00 85.00 103 ASP A CA 1
ATOM 811 C C . ASP A 1 103 ? -12.535 -1.350 21.532 1.00 85.00 103 ASP A C 1
ATOM 813 O O . ASP A 1 103 ? -13.546 -1.879 22.010 1.00 85.00 103 ASP A O 1
ATOM 817 N N . LEU A 1 104 ? -12.414 -0.022 21.444 1.00 84.88 104 LEU A N 1
ATOM 818 C CA . LEU A 1 104 ? -13.429 0.919 21.919 1.00 84.88 104 LEU A CA 1
ATOM 819 C C . LEU A 1 104 ? -14.751 0.756 21.158 1.00 84.88 104 LEU A C 1
ATOM 821 O O . LEU A 1 104 ? -15.818 0.665 21.777 1.00 84.88 104 LEU A O 1
ATOM 825 N N . TYR A 1 105 ? -14.708 0.685 19.825 1.00 82.38 105 TYR A N 1
ATOM 826 C CA . TYR A 1 105 ? -15.912 0.503 19.010 1.00 82.38 105 TYR A CA 1
ATOM 827 C C . TYR A 1 105 ? -16.496 -0.907 19.130 1.00 82.38 105 TYR A C 1
ATOM 829 O O . TYR A 1 105 ? -17.721 -1.041 19.151 1.00 82.38 105 TYR A O 1
ATOM 837 N N . ARG A 1 106 ? -15.663 -1.937 19.316 1.00 84.44 106 ARG A N 1
ATOM 838 C CA . ARG A 1 106 ? -16.113 -3.298 19.643 1.00 84.44 106 ARG A CA 1
ATOM 839 C C . ARG A 1 106 ? -16.920 -3.314 20.941 1.00 84.44 106 ARG A C 1
ATOM 841 O O . ARG A 1 106 ? -18.034 -3.838 20.960 1.00 84.44 106 ARG A O 1
ATOM 848 N N . ILE A 1 107 ? -16.404 -2.689 22.006 1.00 84.81 107 ILE A N 1
ATOM 849 C CA . ILE A 1 107 ? -17.106 -2.577 23.297 1.00 84.81 107 ILE A CA 1
ATOM 850 C C . ILE A 1 107 ? -18.410 -1.788 23.128 1.00 84.81 107 ILE A C 1
ATOM 852 O O . ILE A 1 107 ? -19.455 -2.202 23.632 1.00 84.81 107 ILE A O 1
ATOM 856 N N . LYS A 1 108 ? -18.379 -0.682 22.373 1.00 85.62 108 LYS A N 1
ATOM 857 C CA . LYS A 1 108 ? -19.554 0.165 22.121 1.00 85.62 10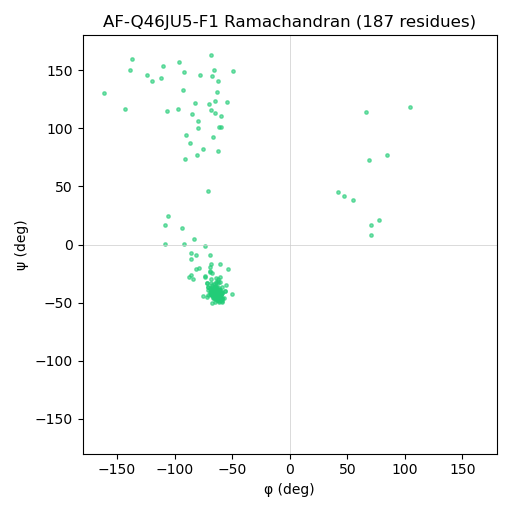8 LYS A CA 1
ATOM 858 C C . LYS A 1 108 ? -20.661 -0.569 21.358 1.00 85.62 108 LYS A C 1
ATOM 860 O O . LYS A 1 108 ? -21.832 -0.406 21.696 1.00 85.62 108 LYS A O 1
ATOM 865 N N . LYS A 1 109 ? -20.302 -1.384 20.362 1.00 80.56 109 LYS A N 1
ATOM 866 C CA . LYS A 1 109 ? -21.239 -2.211 19.585 1.00 80.56 109 LYS A CA 1
ATOM 867 C C . LYS A 1 109 ? -21.632 -3.520 20.287 1.00 80.56 109 LYS A C 1
ATOM 869 O O . LYS A 1 109 ? -22.560 -4.176 19.829 1.00 80.56 109 LYS A O 1
ATOM 874 N N . LYS A 1 110 ? -20.981 -3.878 21.405 1.00 84.94 110 LYS A N 1
ATOM 875 C CA . LYS A 1 110 ? -21.162 -5.151 22.135 1.00 84.94 110 LYS A CA 1
ATOM 876 C C . LYS A 1 110 ? -20.961 -6.387 21.248 1.00 84.94 110 LYS A C 1
ATOM 878 O O . LYS A 1 110 ? -21.682 -7.372 21.385 1.00 84.94 110 LYS A O 1
ATOM 883 N N . LEU A 1 111 ? -19.986 -6.321 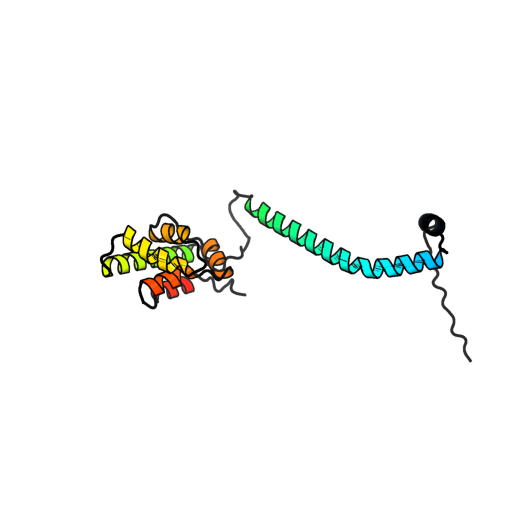20.346 1.00 83.19 111 LEU A N 1
ATOM 884 C CA . LEU A 1 111 ? -19.646 -7.421 19.445 1.00 83.19 111 LEU A CA 1
ATOM 885 C C . LEU A 1 111 ? -18.560 -8.307 20.060 1.00 83.19 111 LEU A C 1
ATOM 887 O O . LEU A 1 111 ? -17.689 -7.823 20.791 1.00 83.19 111 LEU A O 1
ATOM 891 N N . SER A 1 112 ? -18.602 -9.604 19.748 1.00 85.00 112 SER A N 1
ATOM 892 C CA . SER A 1 112 ? -17.471 -10.491 20.016 1.00 85.00 112 SER A CA 1
ATOM 893 C C . SER A 1 112 ? -16.293 -10.119 19.106 1.00 85.00 112 SER A C 1
ATOM 895 O O . SER A 1 112 ? -16.451 -9.390 18.123 1.00 85.00 112 SER A O 1
ATOM 897 N N . MET A 1 113 ? -15.084 -10.578 19.437 1.00 78.69 113 MET A N 1
ATOM 898 C CA . MET A 1 113 ? -13.917 -10.266 18.609 1.00 78.69 113 MET A CA 1
ATOM 899 C C . MET A 1 113 ? -14.030 -10.877 17.207 1.00 78.69 113 MET A C 1
ATOM 901 O O . MET A 1 113 ? -13.653 -10.228 16.239 1.00 78.69 113 MET A O 1
ATOM 905 N N . GLU A 1 114 ? -14.605 -12.075 17.097 1.00 82.56 114 GLU A N 1
ATOM 906 C CA . GLU A 1 114 ? -14.832 -12.761 15.822 1.00 82.56 114 GLU A CA 1
ATOM 907 C C . GLU A 1 114 ? -15.877 -12.032 14.969 1.00 82.56 114 GLU A C 1
ATOM 909 O O . GLU A 1 114 ? -15.632 -11.778 13.791 1.00 82.56 114 GLU A O 1
ATOM 914 N N . ASP A 1 115 ? -16.987 -11.595 15.574 1.00 82.31 115 ASP A N 1
ATOM 915 C CA . ASP A 1 115 ? -18.032 -10.851 14.858 1.00 82.31 115 ASP A CA 1
ATOM 916 C C . ASP A 1 115 ? -17.527 -9.482 14.383 1.00 82.31 115 ASP A C 1
ATOM 918 O O . ASP A 1 115 ? -17.806 -9.060 13.262 1.00 82.31 115 ASP A O 1
ATOM 922 N N . ALA A 1 116 ? -16.738 -8.793 15.215 1.00 82.69 116 ALA A N 1
ATOM 923 C CA . ALA A 1 116 ? -16.149 -7.507 14.859 1.00 82.69 116 ALA A CA 1
ATOM 924 C C . ALA A 1 116 ? -15.167 -7.630 13.682 1.00 82.69 116 ALA A C 1
ATOM 926 O O . ALA A 1 116 ? -15.165 -6.777 12.795 1.00 82.69 116 ALA A O 1
ATOM 927 N N . LEU A 1 117 ? -14.361 -8.697 13.646 1.00 82.81 117 LEU A N 1
ATOM 928 C CA . LEU A 1 117 ? -13.456 -8.970 12.528 1.00 82.81 117 LEU A CA 1
ATOM 929 C C . LEU A 1 117 ? -14.219 -9.395 11.267 1.00 82.81 117 LEU A C 1
ATOM 931 O O . LEU A 1 117 ? -13.839 -8.982 10.175 1.00 82.81 117 LEU A O 1
ATOM 935 N N . ALA A 1 118 ? -15.309 -10.156 11.395 1.00 83.31 118 ALA A N 1
ATOM 936 C CA . ALA A 1 118 ? -16.154 -10.542 10.264 1.00 83.31 118 ALA A CA 1
ATOM 937 C C . ALA A 1 118 ? -16.859 -9.330 9.622 1.00 83.31 118 ALA A C 1
ATOM 939 O O . ALA A 1 118 ? -16.862 -9.184 8.395 1.00 83.31 118 ALA A O 1
ATOM 940 N N . GLU A 1 119 ? -17.400 -8.414 10.436 1.00 83.75 119 GLU A N 1
ATOM 941 C CA . GLU A 1 119 ? -17.948 -7.146 9.939 1.00 83.75 119 GLU A CA 1
ATOM 942 C C . GLU A 1 119 ? -16.863 -6.301 9.261 1.00 83.75 119 GLU A C 1
ATOM 944 O O . GLU A 1 119 ? -17.061 -5.814 8.146 1.00 83.75 119 GLU A O 1
ATOM 949 N N . LEU A 1 120 ? -15.692 -6.176 9.893 1.00 83.38 120 LEU A N 1
ATOM 950 C CA . LEU A 1 120 ? -14.581 -5.406 9.339 1.00 83.38 120 LEU A CA 1
ATOM 951 C C . LEU A 1 120 ? -14.033 -6.026 8.045 1.00 83.38 120 LEU A C 1
ATOM 953 O O . LEU A 1 120 ? -13.677 -5.291 7.130 1.00 83.38 120 LEU A O 1
ATOM 957 N N . SER A 1 121 ? -14.011 -7.357 7.930 1.00 82.62 121 SER A N 1
ATOM 958 C CA . SER A 1 121 ? -13.627 -8.085 6.712 1.00 82.62 121 SER A CA 1
ATOM 959 C C . SER A 1 121 ? -14.514 -7.708 5.530 1.00 82.62 121 SER A C 1
ATOM 961 O O . SER A 1 121 ? -14.021 -7.464 4.429 1.00 82.62 121 SER A O 1
ATOM 963 N N . THR A 1 122 ? -15.818 -7.579 5.778 1.00 82.75 122 THR A N 1
ATOM 964 C CA . THR A 1 122 ? -16.782 -7.163 4.755 1.00 82.75 122 THR A CA 1
ATOM 965 C C . THR A 1 122 ? -16.497 -5.736 4.279 1.00 82.75 122 THR A C 1
ATOM 967 O O . THR A 1 122 ? -16.561 -5.462 3.083 1.00 82.75 122 THR A O 1
ATOM 970 N N . CYS A 1 123 ? -16.120 -4.832 5.191 1.00 80.81 123 CYS A N 1
ATOM 971 C CA . CYS A 1 123 ? -15.697 -3.473 4.843 1.00 80.81 123 CYS A CA 1
ATOM 972 C C . CYS A 1 123 ? -14.348 -3.453 4.103 1.00 80.81 123 CYS A C 1
ATOM 974 O O . CYS A 1 123 ? -14.197 -2.722 3.128 1.00 80.81 123 CYS A O 1
ATOM 976 N N . LEU A 1 124 ? -13.381 -4.270 4.532 1.00 79.56 124 LEU A N 1
ATOM 977 C CA . LEU A 1 124 ? -12.058 -4.391 3.910 1.00 79.56 124 LEU A CA 1
ATOM 978 C C . LEU A 1 124 ? -12.135 -4.935 2.483 1.00 79.56 124 LEU A C 1
ATOM 980 O O . LEU A 1 124 ? -11.355 -4.500 1.646 1.00 79.56 124 LEU A O 1
ATOM 984 N N . GLY A 1 125 ? -13.099 -5.808 2.177 1.00 73.94 125 GLY A N 1
ATOM 985 C CA . GLY A 1 125 ? -13.319 -6.325 0.822 1.00 73.94 125 GLY A CA 1
ATOM 986 C C . GLY A 1 125 ? -13.648 -5.253 -0.227 1.00 73.94 125 GLY A C 1
ATOM 987 O O . GLY A 1 125 ? -13.512 -5.511 -1.420 1.00 73.94 125 GLY A O 1
ATOM 988 N N . ASN A 1 126 ? -14.040 -4.047 0.197 1.00 75.31 126 ASN A N 1
ATOM 989 C CA . ASN A 1 126 ? -14.290 -2.914 -0.699 1.00 75.31 126 ASN A CA 1
ATOM 990 C C . ASN A 1 126 ? -13.024 -2.108 -1.034 1.00 75.31 126 ASN A C 1
ATOM 992 O O . ASN A 1 126 ? -13.084 -1.203 -1.868 1.00 75.31 126 ASN A O 1
ATOM 996 N N . TYR A 1 127 ? -11.892 -2.406 -0.392 1.00 74.00 127 TYR A N 1
ATOM 997 C CA . TYR A 1 127 ? -10.643 -1.670 -0.548 1.00 74.00 127 TYR A CA 1
ATOM 998 C C . TYR A 1 127 ? -9.506 -2.597 -0.975 1.00 74.00 127 TYR A C 1
ATOM 1000 O O . TYR A 1 127 ? -9.419 -3.741 -0.541 1.00 74.00 127 TYR A O 1
ATOM 1008 N N . ASP A 1 128 ? -8.592 -2.078 -1.796 1.00 66.94 128 ASP A N 1
ATOM 1009 C CA . ASP A 1 128 ? -7.363 -2.784 -2.168 1.00 66.94 128 ASP A CA 1
ATOM 1010 C C . ASP A 1 128 ? -6.393 -2.736 -0.981 1.00 66.94 128 ASP A C 1
ATOM 1012 O O . ASP A 1 128 ? -5.602 -1.807 -0.817 1.00 66.94 128 ASP A O 1
ATOM 1016 N N . SER A 1 129 ? -6.584 -3.640 -0.026 1.00 65.50 129 SER A N 1
ATOM 1017 C CA . SER A 1 129 ? -5.845 -3.724 1.237 1.00 65.50 129 SER A CA 1
ATOM 1018 C C . SER A 1 129 ? -5.489 -5.168 1.543 1.00 65.50 129 SER A C 1
ATOM 1020 O O . SER A 1 129 ? -6.109 -6.081 1.013 1.00 65.50 129 SER A O 1
ATOM 1022 N N . GLN A 1 130 ? -4.490 -5.368 2.402 1.00 71.25 130 GLN A N 1
ATOM 1023 C CA . GLN A 1 130 ? -4.108 -6.685 2.913 1.00 71.25 130 GLN A CA 1
ATOM 1024 C C . GLN A 1 130 ? -4.891 -6.965 4.207 1.00 71.25 130 GLN A C 1
ATOM 1026 O O . GLN A 1 130 ? -4.473 -6.495 5.271 1.00 71.25 130 GLN A O 1
ATOM 1031 N N . PRO A 1 131 ? -6.052 -7.650 4.153 1.00 72.12 131 PRO A N 1
ATOM 1032 C CA . PRO A 1 131 ? -6.898 -7.848 5.327 1.00 72.12 131 PRO A CA 1
ATOM 1033 C C . PRO A 1 131 ? -6.188 -8.647 6.425 1.00 72.12 131 PRO A C 1
ATOM 1035 O O . PRO A 1 131 ? -6.403 -8.368 7.601 1.00 72.12 131 PRO A O 1
ATOM 1038 N N . GLU A 1 132 ? -5.294 -9.572 6.067 1.00 77.25 132 GLU A N 1
ATOM 1039 C CA . GLU A 1 132 ? -4.510 -10.360 7.022 1.00 77.25 132 GLU A CA 1
ATOM 1040 C C . GLU A 1 132 ? -3.624 -9.465 7.895 1.00 77.25 132 GLU A C 1
ATOM 1042 O O . GLU A 1 132 ? -3.685 -9.547 9.121 1.00 77.25 132 GLU A O 1
ATOM 1047 N N . LEU A 1 133 ? -2.877 -8.544 7.275 1.00 76.38 133 LEU A N 1
ATOM 1048 C CA . LEU A 1 133 ? -2.004 -7.601 7.982 1.00 76.38 133 LEU A CA 1
ATOM 1049 C C . LEU A 1 133 ? -2.812 -6.686 8.916 1.00 76.38 133 LEU A C 1
ATOM 1051 O O . LEU A 1 133 ? -2.402 -6.406 10.043 1.00 76.38 133 LEU A O 1
ATOM 1055 N N . VAL A 1 134 ? -3.991 -6.244 8.465 1.00 79.56 134 VAL A N 1
ATOM 1056 C CA . VAL A 1 134 ? -4.899 -5.422 9.277 1.00 79.56 134 VAL A CA 1
ATOM 1057 C C . VAL A 1 134 ? -5.397 -6.198 10.494 1.00 79.56 134 VAL A C 1
ATOM 1059 O O . VAL A 1 134 ? -5.403 -5.660 11.601 1.00 79.56 134 VAL A O 1
ATOM 1062 N N . PHE A 1 135 ? -5.786 -7.461 10.335 1.00 81.06 135 PHE A N 1
ATOM 1063 C CA . PHE A 1 135 ? -6.241 -8.270 11.464 1.00 81.06 135 PHE A CA 1
ATOM 1064 C C . PHE A 1 135 ? -5.124 -8.555 12.460 1.00 81.06 135 PHE A C 1
ATOM 1066 O O . PHE A 1 135 ? -5.347 -8.423 13.663 1.00 81.06 135 PHE A O 1
ATOM 1073 N N . GLU A 1 136 ? -3.922 -8.886 11.993 1.00 80.56 136 GLU A N 1
ATOM 1074 C CA . GLU A 1 136 ? -2.776 -9.101 12.878 1.00 80.56 136 GLU A CA 1
ATOM 1075 C C . GLU A 1 136 ? -2.416 -7.841 13.671 1.00 80.56 136 GLU A C 1
ATOM 1077 O O . GLU A 1 136 ? -2.116 -7.929 14.865 1.00 80.56 136 GLU A O 1
ATOM 1082 N N . LEU A 1 137 ? -2.534 -6.665 13.054 1.00 83.88 137 LEU A N 1
ATOM 1083 C CA . LEU A 1 137 ? -2.342 -5.386 13.729 1.00 83.88 137 LEU A CA 1
ATOM 1084 C C . LEU A 1 137 ? -3.415 -5.118 14.795 1.00 83.88 137 LEU A C 1
ATOM 1086 O O . LEU A 1 137 ? -3.090 -4.750 15.924 1.00 83.88 137 LEU A O 1
ATOM 1090 N N . LEU A 1 138 ? -4.691 -5.344 14.476 1.00 80.88 138 LEU A N 1
ATOM 1091 C CA . LEU A 1 138 ? -5.801 -5.131 15.415 1.00 80.88 138 LEU A CA 1
ATOM 1092 C C . LEU A 1 138 ? -5.790 -6.133 16.576 1.00 80.88 138 LEU A C 1
ATOM 1094 O O . LEU A 1 138 ? -6.127 -5.788 17.709 1.00 80.88 138 LEU A O 1
ATOM 1098 N N . LEU A 1 139 ? -5.344 -7.364 16.326 1.00 79.19 139 LEU A N 1
ATOM 1099 C CA . LEU A 1 139 ? -5.084 -8.358 17.368 1.00 79.19 139 LEU A CA 1
ATOM 1100 C C . LEU A 1 139 ? -3.856 -7.967 18.218 1.00 79.19 139 LEU A C 1
ATOM 1102 O O . LEU A 1 139 ? -3.761 -8.320 19.395 1.00 79.19 139 LEU A O 1
ATOM 1106 N N . GLY A 1 140 ? -2.959 -7.138 17.677 1.00 77.12 140 GLY A N 1
ATOM 1107 C CA . GLY A 1 140 ? -1.689 -6.744 18.287 1.00 77.12 140 GLY A CA 1
ATOM 1108 C C . GLY A 1 140 ? -0.607 -7.814 18.174 1.00 77.12 140 GLY A C 1
ATOM 1109 O O . GLY A 1 140 ? 0.325 -7.817 18.973 1.00 77.12 140 GLY A O 1
ATOM 1110 N N . ASN A 1 141 ? -0.756 -8.725 17.213 1.00 78.94 141 ASN A N 1
ATOM 1111 C CA . ASN A 1 141 ? 0.241 -9.734 16.870 1.00 78.94 141 ASN A CA 1
ATOM 1112 C C . ASN A 1 141 ? 1.327 -9.163 15.950 1.00 78.94 141 ASN A C 1
ATOM 1114 O O . ASN A 1 141 ? 2.426 -9.707 15.905 1.00 78.94 141 ASN A O 1
ATOM 1118 N N . HIS A 1 142 ? 1.025 -8.060 15.256 1.00 80.00 142 HIS A N 1
ATOM 1119 C CA . HIS A 1 142 ? 1.958 -7.364 14.378 1.00 80.00 142 HIS A CA 1
ATOM 1120 C C . HIS A 1 142 ? 2.198 -5.925 14.833 1.00 80.00 142 HIS A C 1
ATOM 1122 O O . HIS A 1 142 ? 1.274 -5.228 15.260 1.00 80.00 142 HIS A O 1
ATOM 1128 N N . VAL A 1 143 ? 3.447 -5.473 14.721 1.00 81.69 143 VAL A N 1
ATOM 1129 C CA . VAL A 1 143 ? 3.841 -4.084 14.975 1.00 81.69 143 VAL A CA 1
ATOM 1130 C C . VAL A 1 143 ? 4.135 -3.434 13.634 1.00 81.69 143 VAL A C 1
ATOM 1132 O O . VAL A 1 143 ? 5.092 -3.818 12.970 1.00 81.69 143 VAL A O 1
ATOM 1135 N 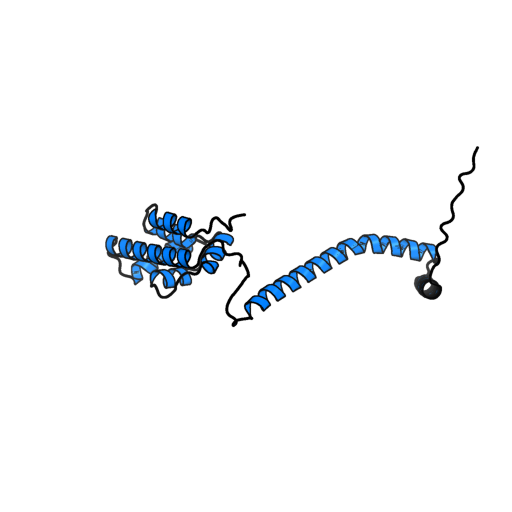N . LEU A 1 144 ? 3.329 -2.437 13.265 1.00 80.62 144 LEU A N 1
ATOM 1136 C CA . LEU A 1 144 ? 3.491 -1.740 11.994 1.00 80.62 144 LEU A CA 1
ATOM 1137 C C . LEU A 1 144 ? 4.837 -1.014 11.934 1.00 80.62 144 LEU A C 1
ATOM 1139 O O . LEU A 1 144 ? 5.184 -0.248 12.838 1.00 80.62 144 LEU A O 1
ATOM 1143 N N . THR A 1 145 ? 5.549 -1.214 10.835 1.00 80.81 145 THR A N 1
ATOM 1144 C CA . THR A 1 145 ? 6.797 -0.511 10.523 1.00 80.81 145 THR A CA 1
ATOM 1145 C C . THR A 1 145 ? 6.546 0.685 9.604 1.00 80.81 145 THR A C 1
ATOM 1147 O O . THR A 1 145 ? 5.556 0.755 8.869 1.00 80.81 145 THR A O 1
ATOM 1150 N N . GLY A 1 146 ? 7.455 1.659 9.628 1.00 74.19 146 GLY A N 1
ATOM 1151 C CA . GLY A 1 146 ? 7.406 2.837 8.765 1.00 74.19 146 GLY A CA 1
ATOM 1152 C C . GLY A 1 146 ? 7.510 2.472 7.285 1.00 74.19 146 GLY A C 1
ATOM 1153 O O . GLY A 1 146 ? 6.912 3.143 6.441 1.00 74.19 146 GLY A O 1
ATOM 1154 N N . LEU A 1 147 ? 8.199 1.373 6.966 1.00 76.62 147 LEU A N 1
ATOM 1155 C CA . LEU A 1 147 ? 8.305 0.833 5.612 1.00 76.62 147 LEU A CA 1
ATOM 1156 C C . LEU A 1 147 ? 6.958 0.293 5.117 1.00 76.62 147 LEU A C 1
ATOM 1158 O O . LEU A 1 147 ? 6.492 0.732 4.069 1.00 76.62 147 LEU A O 1
ATOM 1162 N N . GLU A 1 148 ? 6.278 -0.550 5.898 1.00 76.88 148 GLU A N 1
ATOM 1163 C CA . GLU A 1 148 ? 4.946 -1.076 5.551 1.00 76.88 148 GLU A CA 1
ATOM 1164 C C . GLU A 1 148 ? 3.921 0.046 5.361 1.00 76.88 148 GLU A C 1
ATOM 1166 O O . GLU A 1 148 ? 3.142 0.042 4.408 1.00 76.88 148 GLU A O 1
ATOM 1171 N N . MET A 1 149 ? 3.956 1.054 6.236 1.00 77.50 149 MET A N 1
ATOM 1172 C CA . MET A 1 149 ? 3.090 2.228 6.137 1.00 77.50 149 MET A CA 1
ATOM 1173 C C . MET A 1 149 ? 3.409 3.076 4.894 1.00 77.50 149 MET A C 1
ATOM 1175 O O . MET A 1 149 ? 2.502 3.596 4.239 1.00 77.50 149 MET A O 1
ATOM 1179 N N . THR A 1 150 ? 4.693 3.191 4.537 1.00 74.88 150 THR A N 1
ATOM 1180 C CA . THR A 1 150 ? 5.149 3.897 3.330 1.00 74.88 150 THR A CA 1
ATOM 1181 C C . THR A 1 150 ? 4.716 3.169 2.061 1.00 74.88 150 THR A C 1
ATOM 1183 O O . THR A 1 150 ? 4.239 3.814 1.126 1.00 74.88 150 THR A O 1
ATOM 1186 N N . ASP A 1 151 ? 4.852 1.847 2.020 1.00 73.81 151 ASP A N 1
ATOM 1187 C CA . ASP A 1 151 ? 4.464 1.032 0.870 1.00 73.81 151 ASP A CA 1
ATOM 1188 C C . ASP A 1 151 ? 2.946 1.019 0.683 1.00 73.81 151 ASP A C 1
ATOM 1190 O O . ASP A 1 151 ? 2.460 1.210 -0.435 1.00 73.81 151 ASP A O 1
ATOM 1194 N N . ALA A 1 152 ? 2.187 0.903 1.775 1.00 73.94 152 ALA A N 1
ATOM 1195 C CA . ALA A 1 152 ? 0.735 1.043 1.756 1.00 73.94 152 ALA A CA 1
ATOM 1196 C C . ALA A 1 152 ? 0.321 2.415 1.191 1.00 73.94 152 ALA A C 1
ATOM 1198 O O . ALA A 1 152 ? -0.497 2.492 0.273 1.00 73.94 152 ALA A O 1
ATOM 1199 N N . TYR A 1 153 ? 0.960 3.498 1.646 1.00 73.94 153 TYR A N 1
ATOM 1200 C CA . TYR A 1 153 ? 0.702 4.846 1.138 1.00 73.94 153 TYR A CA 1
ATOM 1201 C C . TYR A 1 153 ? 1.044 5.010 -0.352 1.00 73.94 153 TYR A C 1
ATOM 1203 O O . TYR A 1 153 ? 0.234 5.545 -1.110 1.00 73.94 153 TYR A O 1
ATOM 1211 N N . ARG A 1 154 ? 2.213 4.531 -0.799 1.00 71.62 154 ARG A N 1
ATOM 1212 C CA . ARG A 1 154 ? 2.655 4.629 -2.205 1.00 71.62 154 ARG A CA 1
ATOM 1213 C C . ARG A 1 154 ? 1.766 3.852 -3.166 1.00 71.62 154 ARG A C 1
ATOM 1215 O O . ARG A 1 154 ? 1.558 4.299 -4.291 1.00 71.62 154 ARG A O 1
ATOM 1222 N N . ASN A 1 155 ? 1.215 2.733 -2.712 1.00 67.38 155 ASN A N 1
ATOM 1223 C CA . ASN A 1 155 ? 0.277 1.928 -3.487 1.00 67.38 155 ASN A CA 1
ATOM 1224 C C . ASN A 1 155 ? -1.169 2.457 -3.407 1.00 67.38 155 ASN A C 1
ATOM 1226 O O . ASN A 1 155 ? -2.079 1.826 -3.934 1.00 67.38 155 ASN A O 1
ATOM 1230 N N . GLY A 1 156 ? -1.409 3.601 -2.749 1.00 60.59 156 GLY A N 1
ATOM 1231 C CA . GLY A 1 156 ? -2.753 4.163 -2.558 1.00 60.59 156 GLY A CA 1
ATOM 1232 C C . GLY A 1 156 ? -3.624 3.371 -1.575 1.00 60.59 156 GLY A C 1
ATOM 1233 O O . GLY A 1 156 ? -4.811 3.661 -1.415 1.00 60.59 156 GLY A O 1
ATOM 1234 N N . SER A 1 157 ? -3.041 2.391 -0.888 1.00 61.59 157 SER A N 1
ATOM 1235 C CA . SER A 1 157 ? -3.708 1.505 0.052 1.00 61.59 157 SER A CA 1
ATOM 1236 C C . SER A 1 157 ? -3.732 2.140 1.442 1.00 61.59 157 SER A C 1
ATOM 1238 O O . SER A 1 157 ? -2.865 1.931 2.283 1.00 61.59 157 SER A O 1
ATOM 1240 N N . CYS A 1 158 ? -4.754 2.953 1.703 1.00 68.56 158 CYS A N 1
ATOM 1241 C CA . CYS A 1 158 ? -5.107 3.379 3.063 1.00 68.56 158 CYS A CA 1
ATOM 1242 C C . CYS A 1 158 ? -6.372 2.671 3.567 1.00 68.56 158 CYS A C 1
ATOM 1244 O O . CYS A 1 158 ? -7.088 3.196 4.424 1.00 68.56 158 CYS A O 1
ATOM 1246 N N . GLY A 1 159 ? -6.674 1.486 3.026 1.00 71.56 1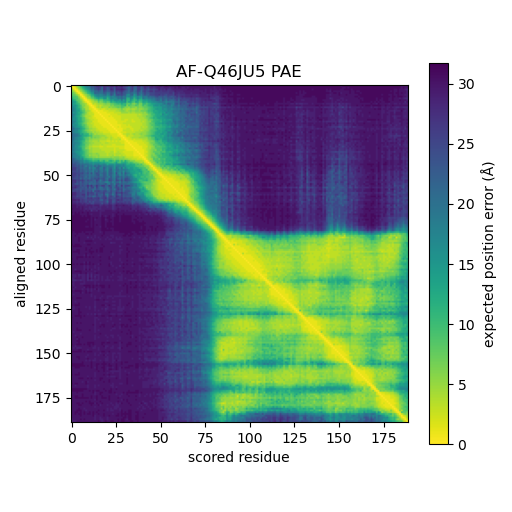59 GLY A N 1
ATOM 1247 C CA . GLY A 1 159 ? -7.973 0.853 3.229 1.00 71.56 159 GLY A CA 1
ATOM 1248 C C . GLY A 1 159 ? -8.221 0.383 4.655 1.00 71.56 159 GLY A C 1
ATOM 1249 O O . GLY A 1 159 ? -9.380 0.281 5.024 1.00 71.56 159 GLY A O 1
ATOM 1250 N N . MET A 1 160 ? -7.202 0.247 5.515 1.00 77.06 160 MET A N 1
ATOM 1251 C CA . MET A 1 160 ? -7.439 0.073 6.955 1.00 77.06 160 MET A CA 1
ATOM 1252 C C . MET A 1 160 ? -8.180 1.272 7.565 1.00 77.06 160 MET A C 1
ATOM 1254 O O . MET A 1 160 ? -9.159 1.094 8.286 1.00 77.06 160 MET A O 1
ATOM 1258 N N . ARG A 1 161 ? -7.741 2.503 7.269 1.00 79.19 161 ARG A N 1
ATOM 1259 C CA . ARG A 1 161 ? -8.384 3.724 7.776 1.00 79.19 161 ARG A CA 1
ATOM 1260 C C . ARG A 1 161 ? -9.801 3.847 7.230 1.00 79.19 161 ARG A C 1
ATOM 1262 O O . ARG A 1 161 ? -10.716 4.144 7.992 1.00 79.19 161 ARG A O 1
ATOM 1269 N N . SER A 1 162 ? -9.969 3.617 5.930 1.00 78.50 162 SER A N 1
ATOM 1270 C CA . SER A 1 162 ? -11.271 3.711 5.268 1.00 78.50 162 SER A CA 1
ATOM 1271 C C . SER A 1 162 ? -12.234 2.636 5.778 1.00 78.50 162 SER A C 1
ATOM 1273 O O . SER A 1 162 ? -13.340 2.966 6.185 1.00 78.50 162 SER A O 1
ATOM 1275 N N . ALA A 1 163 ? -11.789 1.381 5.893 1.00 79.44 163 ALA A N 1
ATOM 1276 C CA . ALA A 1 163 ? -12.598 0.287 6.424 1.00 79.44 163 ALA A CA 1
ATOM 1277 C C . ALA A 1 163 ? -12.982 0.502 7.892 1.00 79.44 163 ALA A C 1
ATOM 1279 O O . ALA A 1 163 ? -14.127 0.256 8.263 1.00 79.44 163 ALA A O 1
ATOM 1280 N N . LEU A 1 164 ? -12.066 1.003 8.731 1.00 79.88 164 LEU A N 1
ATOM 1281 C CA . LEU A 1 164 ? -12.401 1.371 10.107 1.00 79.88 164 LEU A CA 1
ATOM 1282 C C . LEU A 1 164 ? -13.382 2.552 10.144 1.00 79.88 164 LEU A C 1
ATOM 1284 O O . LEU A 1 164 ? -14.288 2.552 10.975 1.00 79.88 164 LEU A O 1
ATOM 1288 N N . SER A 1 165 ? -13.234 3.556 9.274 1.00 81.62 165 SER A N 1
ATOM 1289 C CA . SER A 1 165 ? -14.136 4.717 9.240 1.00 81.62 165 SER A CA 1
ATOM 1290 C C . SER A 1 165 ? -15.548 4.304 8.830 1.00 81.62 165 SER A C 1
ATOM 1292 O O . SER A 1 165 ? -16.502 4.643 9.532 1.00 81.62 165 SER A O 1
ATOM 1294 N N . ASP A 1 166 ? -15.667 3.474 7.794 1.00 80.44 166 ASP A N 1
ATOM 1295 C CA . ASP A 1 166 ? -16.929 2.895 7.335 1.00 80.44 166 ASP A CA 1
ATOM 1296 C C . ASP A 1 166 ? -17.564 2.004 8.409 1.00 80.44 166 ASP A C 1
ATOM 1298 O O . ASP A 1 166 ? -18.755 2.118 8.703 1.00 80.44 166 ASP A O 1
ATOM 1302 N N . TRP A 1 167 ? -16.768 1.150 9.059 1.00 79.62 167 TRP A N 1
ATOM 1303 C CA . TRP A 1 167 ? -17.269 0.243 10.090 1.00 79.62 167 TRP A CA 1
ATOM 1304 C C . TRP A 1 167 ? -17.747 0.983 11.346 1.00 79.62 167 TRP A C 1
ATOM 1306 O O . TRP A 1 167 ? -18.763 0.623 11.953 1.00 79.62 167 TRP A O 1
ATOM 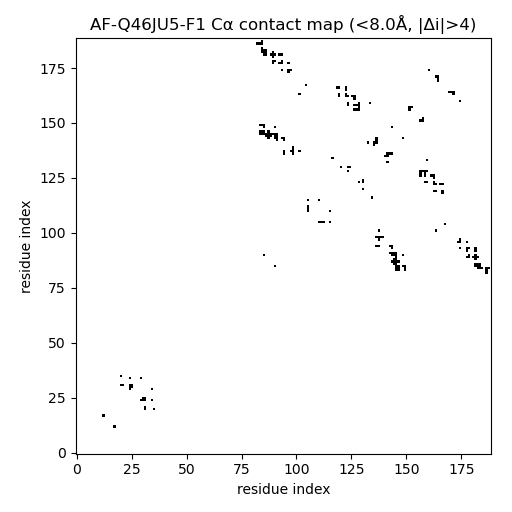1316 N N . THR A 1 168 ? -17.025 2.025 11.757 1.00 78.38 168 THR A N 1
ATOM 1317 C CA . THR A 1 168 ? -17.344 2.815 12.957 1.00 78.38 168 THR A CA 1
ATOM 1318 C C . THR A 1 168 ? -18.344 3.938 12.688 1.00 78.38 168 THR A C 1
ATOM 1320 O O . THR A 1 168 ? -18.896 4.490 13.644 1.00 78.38 168 THR A O 1
ATOM 1323 N N . ASN A 1 169 ? -18.604 4.241 11.411 1.00 74.06 169 ASN A N 1
ATOM 1324 C CA . ASN A 1 169 ? -19.384 5.380 10.931 1.00 74.06 169 ASN A CA 1
ATOM 1325 C C . ASN A 1 169 ? -18.958 6.694 11.615 1.00 74.06 169 ASN A C 1
ATOM 1327 O O . ASN A 1 169 ? -19.782 7.481 12.085 1.00 74.06 169 ASN A O 1
ATOM 1331 N N . SER A 1 170 ? -17.644 6.864 11.767 1.00 74.38 170 SER A N 1
ATOM 1332 C CA . SER A 1 170 ? -17.016 7.946 12.521 1.00 74.38 170 SER A CA 1
ATOM 1333 C C . SER A 1 170 ? -15.792 8.465 11.777 1.00 74.38 170 SER A C 1
ATOM 1335 O O . SER A 1 170 ? -15.124 7.720 11.057 1.00 74.38 170 SER A O 1
ATOM 1337 N N . SER A 1 171 ? -15.478 9.749 11.960 1.00 59.78 171 SER A N 1
ATOM 1338 C CA . SER A 1 171 ? -14.373 10.425 11.267 1.00 59.78 171 SER A CA 1
ATOM 1339 C C . SER A 1 171 ? -12.983 9.947 11.703 1.00 59.78 171 SER A C 1
ATOM 1341 O O . SER A 1 171 ? -12.003 10.307 11.057 1.00 59.78 171 SER A O 1
ATOM 1343 N N . LEU A 1 172 ? -12.886 9.132 12.769 1.00 72.94 172 LEU A N 1
ATOM 1344 C CA . LEU A 1 172 ? -11.638 8.578 13.318 1.00 72.94 172 LEU A CA 1
ATOM 1345 C C . LEU A 1 172 ? -10.498 9.613 13.370 1.00 72.94 172 LEU A C 1
ATOM 1347 O O . LEU A 1 172 ? -9.358 9.319 13.011 1.00 72.94 172 LEU A O 1
ATOM 1351 N N . GLU A 1 173 ? -10.804 10.825 13.844 1.00 72.81 173 GLU A N 1
ATOM 1352 C CA . GLU A 1 173 ? -9.838 11.928 13.963 1.00 72.81 173 GLU A CA 1
ATOM 1353 C C . GLU A 1 173 ? -8.535 11.534 14.680 1.00 72.81 173 GLU A C 1
ATOM 1355 O O . GLU A 1 173 ? -7.474 11.844 14.138 1.00 72.81 173 GLU A O 1
ATOM 1360 N N . PRO A 1 174 ? -8.555 10.757 15.787 1.00 74.25 174 PRO A N 1
ATOM 1361 C CA . PRO A 1 174 ? -7.323 10.334 16.456 1.00 74.25 174 PRO A CA 1
ATOM 1362 C C . PRO A 1 174 ? -6.421 9.464 15.571 1.00 74.25 174 PRO A C 1
ATOM 1364 O O . PRO A 1 174 ? -5.198 9.553 15.643 1.00 74.25 174 PRO A O 1
ATOM 1367 N N . LEU A 1 175 ? -7.013 8.646 14.693 1.00 78.44 175 LEU A N 1
ATOM 1368 C CA . LEU A 1 175 ? -6.270 7.819 13.743 1.00 78.44 175 LEU A CA 1
ATOM 1369 C C . LEU A 1 175 ? -5.637 8.679 12.643 1.00 78.44 175 LEU A C 1
ATOM 1371 O O . LEU A 1 175 ? -4.523 8.406 12.200 1.00 78.44 175 LEU A O 1
ATOM 1375 N N . ASN A 1 176 ? -6.337 9.728 12.209 1.00 78.81 176 ASN A N 1
ATOM 1376 C CA . ASN A 1 176 ? -5.828 10.664 11.214 1.00 78.81 176 ASN A CA 1
ATOM 1377 C C . ASN A 1 176 ? -4.703 11.545 11.780 1.00 78.81 176 ASN A C 1
ATOM 1379 O O . ASN A 1 176 ? -3.699 11.766 11.108 1.00 78.81 176 ASN A O 1
ATOM 1383 N N . GLU A 1 177 ? -4.826 11.991 13.029 1.00 76.62 177 GLU A N 1
ATOM 1384 C CA . GLU A 1 177 ? -3.747 12.688 13.733 1.00 76.62 177 GLU A CA 1
ATOM 1385 C C . GLU A 1 177 ? -2.531 11.784 13.932 1.00 76.62 177 GLU A C 1
ATOM 1387 O O . GLU A 1 177 ? -1.407 12.206 13.667 1.00 76.62 177 GLU A O 1
ATOM 1392 N N . ALA A 1 178 ? -2.732 10.526 14.336 1.00 76.75 178 ALA A N 1
ATOM 1393 C CA . ALA A 1 178 ? -1.644 9.560 14.464 1.00 76.75 178 ALA A CA 1
ATOM 1394 C C . ALA A 1 178 ? -0.945 9.306 13.120 1.00 76.75 178 ALA A C 1
ATOM 1396 O O . ALA A 1 178 ? 0.281 9.239 13.073 1.00 76.75 178 ALA A O 1
ATOM 1397 N N . PHE A 1 179 ? -1.707 9.240 12.023 1.00 78.44 179 PHE A N 1
ATOM 1398 C CA . PHE A 1 179 ? -1.164 9.126 10.672 1.00 78.44 179 PHE A CA 1
ATOM 1399 C C . PHE A 1 179 ? -0.296 10.336 10.307 1.00 78.44 179 PHE A C 1
ATOM 1401 O O . PHE A 1 179 ? 0.841 10.162 9.883 1.00 78.44 179 PHE A O 1
ATOM 1408 N N . LEU A 1 180 ? -0.796 11.559 10.513 1.00 76.69 180 LEU A N 1
ATOM 1409 C CA . LEU A 1 180 ? -0.058 12.791 10.209 1.00 76.69 180 LEU A CA 1
ATOM 1410 C C . LEU A 1 180 ? 1.184 12.962 11.091 1.00 76.69 180 LEU A C 1
ATOM 1412 O O . LEU A 1 180 ? 2.226 13.383 10.602 1.00 76.69 180 LEU A O 1
ATOM 1416 N N . ASN A 1 181 ? 1.096 12.589 12.368 1.00 75.44 181 ASN A N 1
ATOM 1417 C CA . ASN A 1 181 ? 2.227 12.614 13.295 1.00 75.44 181 ASN A CA 1
ATOM 1418 C C . ASN A 1 181 ? 3.287 11.556 12.965 1.00 75.44 181 ASN A C 1
ATOM 1420 O O . ASN A 1 181 ? 4.441 11.703 13.367 1.00 75.44 181 ASN A O 1
ATOM 1424 N N . ALA A 1 182 ? 2.908 10.486 12.264 1.00 73.12 182 ALA A N 1
ATOM 1425 C CA . ALA A 1 182 ? 3.835 9.453 11.826 1.00 73.12 182 ALA A CA 1
ATOM 1426 C C . ALA A 1 182 ? 4.639 9.859 10.581 1.00 73.12 182 ALA A C 1
ATOM 1428 O O . ALA A 1 182 ? 5.701 9.275 10.347 1.00 73.12 182 ALA A O 1
ATOM 1429 N N . VAL A 1 183 ? 4.159 10.843 9.807 1.00 74.00 183 VAL A N 1
ATOM 1430 C CA . VAL A 1 183 ? 4.839 11.359 8.613 1.00 74.00 183 VAL A CA 1
ATOM 1431 C C . VAL A 1 183 ? 6.087 12.140 9.017 1.00 74.00 183 VAL A C 1
ATOM 1433 O O . VAL A 1 183 ? 6.020 13.166 9.697 1.00 74.00 183 VAL A O 1
ATOM 1436 N N . GLU A 1 184 ? 7.244 11.710 8.526 1.00 66.06 184 GLU A N 1
ATOM 1437 C CA . GLU A 1 184 ? 8.459 12.505 8.618 1.00 66.06 184 GLU A CA 1
ATOM 1438 C C . GLU A 1 184 ? 8.450 13.574 7.521 1.00 66.06 184 GLU A C 1
ATOM 1440 O O . GLU A 1 184 ? 8.800 13.326 6.369 1.00 66.06 184 GLU A O 1
ATOM 1445 N N . VAL A 1 185 ? 8.091 14.809 7.888 1.00 55.75 185 VAL A N 1
ATOM 1446 C CA . VAL A 1 185 ? 8.034 15.974 6.975 1.00 55.75 185 VAL A CA 1
ATOM 1447 C C . VAL A 1 185 ? 9.350 16.203 6.208 1.00 55.75 185 VAL A C 1
ATOM 1449 O O . VAL A 1 185 ? 9.359 16.814 5.143 1.00 55.75 185 VAL A O 1
ATOM 1452 N N . LYS A 1 186 ? 10.474 15.679 6.713 1.00 50.47 186 LYS A N 1
ATOM 1453 C CA . LYS A 1 186 ? 11.791 15.761 6.066 1.00 50.47 186 LYS A CA 1
ATOM 1454 C C . LYS A 1 186 ? 11.926 14.922 4.787 1.00 50.47 186 LYS A C 1
ATOM 1456 O O . LYS A 1 186 ? 12.807 15.237 3.997 1.00 50.47 186 LYS A O 1
ATOM 1461 N N . ASN A 1 187 ? 11.068 13.924 4.565 1.00 48.22 187 ASN A N 1
ATOM 1462 C CA . ASN A 1 187 ? 11.149 12.995 3.426 1.00 48.22 187 ASN A CA 1
ATOM 1463 C C . ASN A 1 187 ? 10.033 13.229 2.383 1.00 48.22 187 ASN A C 1
ATOM 1465 O O . ASN A 1 187 ? 9.743 12.357 1.569 1.00 48.22 187 ASN A O 1
ATOM 1469 N N . LEU A 1 188 ? 9.376 14.394 2.431 1.00 47.56 188 LEU A N 1
ATOM 1470 C CA . LEU A 1 188 ? 8.226 14.764 1.592 1.00 47.56 188 LEU A CA 1
ATOM 1471 C C . LEU A 1 188 ? 8.602 15.534 0.305 1.00 47.56 188 LEU A C 1
ATOM 1473 O O . LEU A 1 188 ? 7.721 16.124 -0.319 1.00 47.56 188 LEU A O 1
ATOM 1477 N N . VAL A 1 189 ? 9.884 15.545 -0.086 1.00 36.53 189 VAL A N 1
ATOM 1478 C CA . VAL A 1 189 ? 10.408 16.281 -1.256 1.00 36.53 189 VAL A CA 1
ATOM 1479 C C . VAL A 1 189 ? 11.129 15.347 -2.213 1.00 36.53 189 VAL A C 1
ATOM 1481 O O . VAL A 1 189 ? 12.005 14.597 -1.731 1.00 36.53 189 VAL A O 1
#

Foldseek 3Di:
DDDPPPPPPPDDDDPVVVVVLVVVCVVVVHDSVVSVVVVVVVCVVVVVVVVVVVVVVVVVVVVVVVVVVVVPDDDDDDDDPPLFQFALVLQQLLLVLLLVLLVVLCVVVVHDPVRSLVLLVVQLVVFPEDSVQLNCSNVVVDGTGSVNVRVCVVVVNPSSQVSSCVSSVHPSVVSVVSNVVRGDPVSPD

pLDDT: mean 72.41, std 13.26, range [36.53, 87.06]

Secondary structure (DSSP, 8-state):
--------------HHHHHHHHHHHHHTT--HHHHHHHHHHHHHHHHHHHHHHHHHHHHHHHHHHHHHHTT-----------S-SB-HHHHHHHHHHHHHHHHHHHHHHT--HHHHHHHHHHHHTTSSS-HHHHHHHHHTSS---HHHHHHHHHTT--HHHHHHHHHHTS--HHHHHHHHHHB-GGG--

Radius of gyration: 32.07 Å; Cα contacts (8 Å, |Δi|>4): 131; chains: 1; bounding box: 65×46×83 Å

Organism: Prochlorococcus marinus (strain NATL2A) (NCBI:txid59920)